Protein AF-0000000082980440 (afdb_homodimer)

Foldseek 3Di:
DDDDDPDFQKKKWKKKKKKAQFFAADDPPDPDDGQHKWWAFQVGDIATPPDPRDWDWPDGDNPDHPLDMDMIMTMGMDSPLSRDDTDDMDRGDDDDVRIDMDMDIDDMDTD/DDDDDPDFQKKKWKKKKKKAQFFAADDDPDDDDGQHKWWAFQVGDIATPPDPRDWDWPDGDNPDHPLDMDMIMTMGMDSPLSRDDTDDMDRGDDDDVRIDMDMDIDDMDTD

Secondary structure (DSSP, 8-state):
-EE-----S-EEEEEEEEEES---SS--SSS------EEEETTS-EE-TTSTTPPEEEEE-TT--SSSEEEEEEEEEES-GGG-SEEEEE-PPPPPTT-EEEEEEEEEEE-/-EE-----S-EEEEEEEEEES---SS--SSSS-----EEEETTS-EE-TTSTTPPEEEEE-TT--SSSEEEEEEEEEES-GGG-SEEEEE-PPPPPTT-EEEEEEEEEEE-

InterPro domains:
  IPR000885 Fibrillar collagen, C-terminal [PF01410] (1-110)
  IPR000885 Fibrillar collagen, C-terminal [PS51461] (1-111)

Organism: NCBI:txid223781

pLDDT: mean 90.83, std 12.63, range [43.78, 98.69]

Structure (mmCIF, N/CA/C/O backbone):
data_AF-0000000082980440-model_v1
#
loop_
_entity.id
_entity.type
_entity.pdbx_description
1 polymer 'Fibrillar collagen NC1 domain-containing protein'
#
loop_
_atom_site.group_PDB
_atom_site.id
_atom_site.type_symbol
_atom_site.label_atom_id
_atom_site.label_alt_id
_atom_site.label_comp_id
_atom_site.label_asym_id
_atom_site.label_entity_id
_atom_site.label_seq_id
_atom_site.pdbx_PDB_ins_code
_atom_site.Cartn_x
_atom_site.Cartn_y
_atom_site.Cartn_z
_atom_site.occupancy
_atom_site.B_iso_or_equiv
_atom_site.auth_seq_id
_atom_site.auth_comp_id
_atom_site.auth_asym_id
_atom_site.auth_atom_id
_atom_site.pdbx_PDB_model_num
ATOM 1 N N . MET A 1 1 ? 1.021 15.633 21.062 1 61.47 1 MET A N 1
ATOM 2 C CA . MET A 1 1 ? 1.429 14.625 20.078 1 61.47 1 MET A CA 1
ATOM 3 C C . MET A 1 1 ? 0.223 14.094 19.312 1 61.47 1 MET A C 1
ATOM 5 O O . MET A 1 1 ? -0.867 13.961 19.875 1 61.47 1 MET A O 1
ATOM 9 N N . ASN A 1 2 ? 0.234 14.398 17.969 1 77.44 2 ASN A N 1
ATOM 10 C CA . ASN A 1 2 ? -0.895 14.008 17.125 1 77.44 2 ASN A CA 1
ATOM 11 C C . ASN A 1 2 ? -0.612 12.703 16.391 1 77.44 2 ASN A C 1
ATOM 13 O O . ASN A 1 2 ? 0.039 12.703 15.344 1 77.44 2 ASN A O 1
ATOM 17 N N . PHE A 1 3 ? -1.018 11.57 17.094 1 81.44 3 PHE A N 1
ATOM 18 C CA . PHE A 1 3 ? -0.872 10.234 16.516 1 81.44 3 PHE A CA 1
ATOM 19 C C . PHE A 1 3 ? -1.855 10.039 15.375 1 81.44 3 PHE A C 1
ATOM 21 O O . PHE A 1 3 ? -2.988 10.516 15.43 1 81.44 3 PHE A O 1
ATOM 28 N N . LEU A 1 4 ? -1.279 9.383 14.328 1 86.12 4 LEU A N 1
ATOM 29 C CA . LEU A 1 4 ? -2.156 9.023 13.219 1 86.12 4 LEU A CA 1
ATOM 30 C C . LEU A 1 4 ? -2.764 7.645 13.422 1 86.12 4 LEU A C 1
ATOM 32 O O . LEU A 1 4 ? -2.059 6.699 13.789 1 86.12 4 LEU A O 1
ATOM 36 N N . HIS A 1 5 ? -4.039 7.621 13.594 1 77.88 5 HIS A N 1
ATOM 37 C CA . HIS A 1 5 ? -4.68 6.309 13.609 1 77.88 5 HIS A CA 1
ATOM 38 C C . HIS A 1 5 ? -4.676 5.676 12.219 1 77.88 5 HIS A C 1
ATOM 40 O O . HIS A 1 5 ? -5.227 6.242 11.273 1 77.88 5 HIS A O 1
ATOM 46 N N . LEU A 1 6 ? -3.826 4.645 12.031 1 77.31 6 LEU A N 1
ATOM 47 C CA . LEU A 1 6 ? -3.719 3.996 10.727 1 77.31 6 LEU A CA 1
ATOM 48 C C . LEU A 1 6 ? -4.746 2.877 10.594 1 77.31 6 LEU A C 1
ATOM 50 O O . LEU A 1 6 ? -4.5 1.747 11.016 1 77.31 6 LEU A O 1
ATOM 54 N N . LEU A 1 7 ? -6.059 3.287 10.5 1 84.69 7 LEU A N 1
ATOM 55 C CA . LEU A 1 7 ? -7.094 2.309 10.195 1 84.69 7 LEU A CA 1
ATOM 56 C C . LEU A 1 7 ? -7.379 2.266 8.695 1 84.69 7 LEU A C 1
ATOM 58 O O . LEU A 1 7 ? -7.598 3.307 8.078 1 84.69 7 LEU A O 1
ATOM 62 N N . SER A 1 8 ? -7.086 1.114 8.133 1 91.12 8 SER A N 1
ATOM 63 C CA . SER A 1 8 ? -7.367 0.959 6.707 1 91.12 8 SER A CA 1
ATOM 64 C C . SER A 1 8 ? -8.734 0.322 6.48 1 91.12 8 SER A C 1
ATOM 66 O O . SER A 1 8 ? -9.141 -0.567 7.23 1 91.12 8 SER A O 1
ATOM 68 N N . SER A 1 9 ? -9.43 0.819 5.516 1 94.62 9 SER A N 1
ATOM 69 C CA . SER A 1 9 ? -10.75 0.301 5.176 1 94.62 9 SER A CA 1
ATOM 70 C C . SER A 1 9 ? -10.664 -0.795 4.117 1 94.62 9 SER A C 1
ATOM 72 O O . SER A 1 9 ? -11.57 -1.62 3.992 1 94.62 9 SER A O 1
ATOM 74 N N . GLU A 1 10 ? -9.586 -0.723 3.391 1 97.38 10 GLU A N 1
ATOM 75 C CA . GLU A 1 10 ? -9.383 -1.735 2.359 1 97.38 10 GLU A CA 1
ATOM 76 C C . GLU A 1 10 ? -7.898 -2.035 2.164 1 97.38 10 GLU A C 1
ATOM 78 O O . GLU A 1 10 ? -7.039 -1.267 2.604 1 97.38 10 GLU A O 1
ATOM 83 N N . ALA A 1 11 ? -7.641 -3.156 1.511 1 97.81 11 ALA A N 1
ATOM 84 C CA . ALA A 1 11 ? -6.281 -3.545 1.146 1 97.81 11 ALA A CA 1
ATOM 85 C C . ALA A 1 11 ? -6.25 -4.207 -0.228 1 97.81 11 ALA A C 1
ATOM 87 O O . ALA A 1 11 ? -7.23 -4.82 -0.652 1 97.81 11 ALA A O 1
ATOM 88 N N . THR A 1 12 ? -5.109 -4.02 -0.912 1 98.25 12 THR A N 1
ATOM 89 C CA . THR A 1 12 ? -4.926 -4.66 -2.209 1 98.25 12 THR A CA 1
ATOM 90 C C . THR A 1 12 ? -3.564 -5.348 -2.283 1 98.25 12 THR A C 1
ATOM 92 O O . THR A 1 12 ? -2.631 -4.969 -1.574 1 98.25 12 THR A O 1
ATOM 95 N N . HIS A 1 13 ? -3.49 -6.344 -3.053 1 98.06 13 HIS A N 1
ATOM 96 C CA . HIS A 1 13 ? -2.26 -7.082 -3.311 1 98.06 13 HIS A CA 1
ATOM 97 C C . HIS A 1 13 ? -2.283 -7.727 -4.695 1 98.06 13 HIS A C 1
ATOM 99 O O . HIS A 1 13 ? -3.326 -8.203 -5.145 1 98.06 13 HIS A O 1
ATOM 105 N N . SER A 1 14 ? -1.163 -7.691 -5.316 1 97.5 14 SER A N 1
ATOM 106 C CA . SER A 1 14 ? -1.082 -8.336 -6.621 1 97.5 14 SER A CA 1
ATOM 107 C C . SER A 1 14 ? 0.005 -9.406 -6.641 1 97.5 14 SER A C 1
ATOM 109 O O . SER A 1 14 ? 1.074 -9.227 -6.055 1 97.5 14 SER A O 1
ATOM 111 N N . ILE A 1 15 ? -0.328 -10.5 -7.316 1 97.06 15 ILE A N 1
ATOM 112 C CA . ILE A 1 15 ? 0.624 -11.594 -7.496 1 97.06 15 ILE A CA 1
ATOM 113 C C . ILE A 1 15 ? 0.689 -11.984 -8.969 1 97.06 15 ILE A C 1
ATOM 115 O O . ILE A 1 15 ? -0.345 -12.133 -9.625 1 97.06 15 ILE A O 1
ATOM 119 N N . THR A 1 16 ? 1.875 -12.055 -9.492 1 97.12 16 THR A N 1
ATOM 120 C CA . THR A 1 16 ? 2.084 -12.531 -10.859 1 97.12 16 THR A CA 1
ATOM 121 C C . THR A 1 16 ? 2.762 -13.898 -10.852 1 97.12 16 THR A C 1
ATOM 123 O O . THR A 1 16 ? 3.805 -14.078 -10.227 1 97.12 16 THR A O 1
ATOM 126 N N . VAL A 1 17 ? 2.188 -14.82 -11.539 1 96.56 17 VAL A N 1
ATOM 127 C CA . VAL A 1 17 ? 2.807 -16.125 -11.758 1 96.56 17 VAL A CA 1
ATOM 128 C C . VAL A 1 17 ? 3.35 -16.219 -13.18 1 96.56 17 VAL A C 1
ATOM 130 O O . VAL A 1 17 ? 2.592 -16.109 -14.148 1 96.56 17 VAL A O 1
ATOM 133 N N . HIS A 1 18 ? 4.637 -16.375 -13.227 1 97.25 18 HIS A N 1
ATOM 134 C CA . HIS A 1 18 ? 5.273 -16.625 -14.516 1 97.25 18 HIS A CA 1
ATOM 135 C C . HIS A 1 18 ? 5.355 -18.125 -14.805 1 97.25 18 HIS A C 1
ATOM 137 O O . HIS A 1 18 ? 5.754 -18.906 -13.938 1 97.25 18 HIS A O 1
ATOM 143 N N . CYS A 1 19 ? 4.988 -18.484 -16.094 1 96.88 19 CYS A N 1
ATOM 144 C CA . CYS A 1 19 ? 4.875 -19.922 -16.391 1 96.88 19 CYS A CA 1
ATOM 145 C C . CYS A 1 19 ? 5.457 -20.25 -17.766 1 96.88 19 CYS A C 1
ATOM 147 O O . CYS A 1 19 ? 5.355 -19.438 -18.688 1 96.88 19 CYS A O 1
ATOM 149 N N . LEU A 1 20 ? 6.16 -21.312 -17.766 1 97.5 20 LEU A N 1
ATOM 150 C CA . LEU A 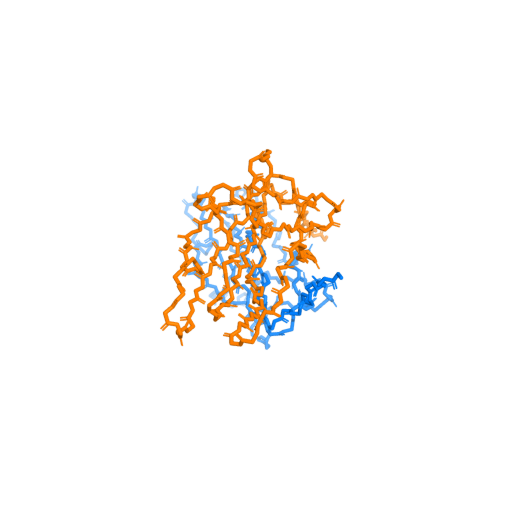1 20 ? 6.586 -21.969 -19 1 97.5 20 LEU A CA 1
ATOM 151 C C . LEU A 1 20 ? 5.852 -23.281 -19.203 1 97.5 20 LEU A C 1
ATOM 153 O O . LEU A 1 20 ? 6.113 -24.266 -18.5 1 97.5 20 LEU A O 1
ATOM 157 N N . ASN A 1 21 ? 4.871 -23.266 -20.156 1 94.75 21 ASN A N 1
ATOM 158 C CA . ASN A 1 21 ? 4.098 -24.469 -20.5 1 94.75 21 ASN A CA 1
ATOM 159 C C . ASN A 1 21 ? 3.426 -25.062 -19.266 1 94.75 21 ASN A C 1
ATOM 161 O O . ASN A 1 21 ? 3.412 -26.281 -19.078 1 94.75 21 ASN A O 1
ATOM 165 N N . THR A 1 22 ? 2.994 -24.25 -18.344 1 93.38 22 THR A N 1
ATOM 166 C CA . THR A 1 22 ? 2.412 -24.719 -17.094 1 93.38 22 THR A CA 1
ATOM 167 C C . THR A 1 22 ? 1.079 -24.031 -16.828 1 93.38 22 THR A C 1
ATOM 169 O O . THR A 1 22 ? 1.046 -22.844 -16.484 1 93.38 22 THR A O 1
ATOM 172 N N . PRO A 1 23 ? -0.002 -24.688 -16.984 1 90.56 23 PRO A N 1
ATOM 173 C CA . PRO A 1 23 ? -1.285 -24.078 -16.641 1 90.56 23 PRO A CA 1
ATOM 174 C C . PRO A 1 23 ? -1.424 -23.797 -15.141 1 90.56 23 PRO A C 1
ATOM 176 O O . PRO A 1 23 ? -1.064 -24.641 -14.32 1 90.56 23 PRO A O 1
ATOM 179 N N . MET A 1 24 ? -1.86 -22.547 -14.797 1 91.94 24 MET A N 1
ATOM 180 C CA . MET A 1 24 ? -1.895 -22.141 -13.391 1 91.94 24 MET A CA 1
ATOM 181 C C . MET A 1 24 ? -3.324 -21.859 -12.938 1 91.94 24 MET A C 1
ATOM 183 O O . MET A 1 24 ? -3.627 -21.922 -11.75 1 91.94 24 MET A O 1
ATOM 187 N N . TRP A 1 25 ? -4.031 -21.25 -13.898 1 89.12 25 TRP A N 1
ATOM 188 C CA . TRP A 1 25 ? -5.383 -20.797 -13.586 1 89.12 25 TRP A CA 1
ATOM 189 C C . TRP A 1 25 ? -6.375 -21.266 -14.648 1 89.12 25 TRP A C 1
ATOM 191 O O . TRP A 1 25 ? -6.062 -21.25 -15.844 1 89.12 25 TRP A O 1
ATOM 201 N N . GLY A 1 26 ? -7.652 -21.609 -14.469 1 74.19 26 GLY A N 1
ATOM 202 C CA . GLY A 1 26 ? -8.672 -21.922 -15.461 1 74.19 26 GLY A CA 1
ATOM 203 C C . GLY A 1 26 ? -9.016 -23.391 -15.523 1 74.19 26 GLY A C 1
ATOM 204 O O . GLY A 1 26 ? -8.43 -24.203 -14.812 1 74.19 26 GLY A O 1
ATOM 205 N N . LEU A 1 27 ? -10.141 -23.578 -16.359 1 59.16 27 LEU A N 1
ATOM 206 C CA . LEU A 1 27 ? -10.867 -24.828 -16.547 1 59.16 27 LEU A CA 1
ATOM 207 C C . LEU A 1 27 ? -10.055 -25.812 -17.375 1 59.16 27 LEU A C 1
ATOM 209 O O . LEU A 1 27 ? -9.398 -25.422 -18.344 1 59.16 27 LEU A O 1
ATOM 213 N N . ASN A 1 28 ? -9.227 -26.578 -16.844 1 51.94 28 ASN A N 1
ATOM 214 C CA . ASN A 1 28 ? -8.781 -27.594 -17.797 1 51.94 28 ASN A CA 1
ATOM 215 C C . ASN A 1 28 ? -9.93 -28.047 -18.703 1 51.94 28 ASN A C 1
ATOM 217 O O . ASN A 1 28 ? -11.055 -28.234 -18.25 1 51.94 28 ASN A O 1
ATOM 221 N N . LYS A 1 29 ? -9.969 -27.672 -19.969 1 47.62 29 LYS A N 1
ATOM 222 C CA . LYS A 1 29 ? -10.906 -28.219 -20.953 1 47.62 29 LYS A CA 1
ATOM 223 C C . LYS A 1 29 ? -11.383 -29.594 -20.531 1 47.62 29 LYS A C 1
ATOM 225 O O . LYS A 1 29 ? -12.57 -29.797 -20.25 1 47.62 29 LYS A O 1
ATOM 230 N N . ALA A 1 30 ? -10.828 -30.609 -21.25 1 43.78 30 ALA A N 1
ATOM 231 C CA . ALA A 1 30 ? -11.297 -31.938 -21.625 1 43.78 30 ALA A CA 1
ATOM 232 C C . ALA A 1 30 ? -11.352 -32.875 -20.406 1 43.78 30 ALA A C 1
ATOM 234 O O . ALA A 1 30 ? -10.445 -33.688 -20.203 1 43.78 30 ALA A O 1
ATOM 235 N N . GLY A 1 31 ? -12.258 -32.688 -19.469 1 48.78 31 GLY A N 1
ATOM 236 C CA . GLY A 1 31 ? -12.547 -33.75 -18.531 1 48.78 31 GLY A CA 1
ATOM 237 C C . GLY A 1 31 ? -11.633 -33.75 -17.312 1 48.78 31 GLY A C 1
ATOM 238 O O . GLY A 1 31 ? -11.75 -34.594 -16.438 1 48.78 31 GLY A O 1
ATOM 239 N N . GLY A 1 32 ? -10.422 -33.031 -17.344 1 50.03 32 GLY A N 1
ATOM 240 C CA . GLY A 1 32 ? -9.453 -33.281 -16.281 1 50.03 32 GLY A CA 1
ATOM 241 C C . GLY A 1 32 ? -9.562 -32.312 -15.117 1 50.03 32 GLY A C 1
ATOM 242 O O . GLY A 1 32 ? -10.422 -31.438 -15.117 1 50.03 32 GLY A O 1
ATOM 243 N N . GLN A 1 33 ? -8.812 -32.625 -13.883 1 52.44 33 GLN A N 1
ATOM 244 C CA . GLN A 1 33 ? -8.742 -31.984 -12.578 1 52.44 33 GLN A CA 1
ATOM 245 C C . GLN A 1 33 ? -8.398 -30.5 -12.727 1 52.44 33 GLN A C 1
ATOM 247 O O . GLN A 1 33 ? -7.422 -30.141 -13.391 1 52.44 33 GLN A O 1
ATOM 252 N N . LYS A 1 34 ? -9.367 -29.516 -12.57 1 57.94 34 LYS A N 1
ATOM 253 C CA . LYS A 1 34 ? -9.211 -28.062 -12.531 1 57.94 34 LYS A CA 1
ATOM 254 C C . LYS A 1 34 ? -7.992 -27.656 -11.703 1 57.94 34 LYS A C 1
ATOM 256 O O . LYS A 1 34 ? -7.859 -28.062 -10.547 1 57.94 34 LYS A O 1
ATOM 261 N N . THR A 1 35 ? -6.816 -27.375 -12.328 1 68 35 THR A N 1
ATOM 262 C CA . THR A 1 35 ? -5.629 -27 -11.562 1 68 35 THR A CA 1
ATOM 263 C C . THR A 1 35 ? -5.594 -25.484 -11.328 1 68 35 THR A C 1
ATOM 265 O O . THR A 1 35 ? -5.555 -24.703 -12.281 1 68 35 THR A O 1
ATOM 268 N N . SER A 1 36 ? -6.25 -25 -10.219 1 88.44 36 SER A N 1
ATOM 269 C CA . SER A 1 36 ? -6.125 -23.594 -9.891 1 88.44 36 SER A CA 1
ATOM 270 C C . SER A 1 36 ? -5.301 -23.391 -8.617 1 88.44 36 SER A C 1
ATOM 272 O O . SER A 1 36 ? -5.535 -24.062 -7.609 1 88.44 36 SER A O 1
ATOM 274 N N . VAL A 1 37 ? -4.336 -22.625 -8.828 1 93.94 37 VAL A N 1
ATOM 275 C CA . VAL A 1 37 ? -3.57 -22.266 -7.641 1 93.94 37 VAL A CA 1
ATOM 276 C C . VAL A 1 37 ? -4.473 -21.562 -6.637 1 93.94 37 VAL A C 1
ATOM 278 O O . VAL A 1 37 ? -5.5 -20.984 -7.016 1 93.94 37 VAL A O 1
ATOM 281 N N . SER A 1 38 ? -4.152 -21.703 -5.418 1 95.81 38 SER A N 1
ATOM 282 C CA . SER A 1 38 ? -4.801 -20.953 -4.348 1 95.81 38 SER A CA 1
ATOM 283 C C . SER A 1 38 ? -3.771 -20.219 -3.488 1 95.81 38 SER A C 1
ATOM 285 O O . SER A 1 38 ? -2.574 -20.5 -3.576 1 95.81 38 SER A O 1
ATOM 287 N N . PHE A 1 39 ? -4.258 -19.266 -2.777 1 97.44 39 PHE A N 1
ATOM 288 C CA . PHE A 1 39 ? -3.359 -18.391 -2.027 1 97.44 39 PHE A CA 1
ATOM 289 C C . PHE A 1 39 ? -3.809 -18.281 -0.576 1 97.44 39 PHE A C 1
ATOM 291 O O . PHE A 1 39 ? -5.004 -18.156 -0.299 1 97.44 39 PHE A O 1
ATOM 298 N N . LYS A 1 40 ? -2.859 -18.266 0.313 1 97.75 40 LYS A N 1
ATOM 299 C CA . LYS A 1 40 ? -3.156 -18.062 1.728 1 97.75 40 LYS A CA 1
ATOM 300 C C . LYS A 1 40 ? -2.85 -16.625 2.146 1 97.75 40 LYS A C 1
ATOM 302 O O . LYS A 1 40 ? -1.759 -16.109 1.882 1 97.75 40 LYS A O 1
ATOM 307 N N . GLY A 1 41 ? -3.801 -16.062 2.754 1 97.38 41 GLY A N 1
ATOM 308 C CA . GLY A 1 41 ? -3.627 -14.711 3.266 1 97.38 41 GLY A CA 1
ATOM 309 C C . GLY A 1 41 ? -2.961 -14.672 4.629 1 97.38 41 GLY A C 1
ATOM 310 O O . GLY A 1 41 ? -2.701 -15.719 5.23 1 97.38 41 GLY A O 1
ATOM 311 N N . TRP A 1 42 ? -2.783 -13.453 5.051 1 96.25 42 TRP A N 1
ATOM 312 C CA . TRP A 1 42 ? -2.096 -13.195 6.312 1 96.25 42 TRP A CA 1
ATOM 313 C C . TRP A 1 42 ? -2.869 -13.781 7.484 1 96.25 42 TRP A C 1
ATOM 315 O O . TRP A 1 42 ? -2.275 -14.32 8.422 1 96.25 42 TRP A O 1
ATOM 325 N N . ASN A 1 43 ? -4.152 -13.766 7.379 1 96.94 43 ASN A N 1
ATOM 326 C CA . ASN A 1 43 ? -4.965 -14.258 8.484 1 96.94 43 ASN A CA 1
ATOM 327 C C . ASN A 1 43 ? -5.27 -15.75 8.328 1 96.94 43 ASN A C 1
ATOM 329 O O . ASN A 1 43 ? -6.113 -16.297 9.047 1 96.94 43 ASN A O 1
ATOM 333 N N . GLY A 1 44 ? -4.723 -16.328 7.332 1 97.31 44 GLY A N 1
ATOM 334 C CA . GLY A 1 44 ? -4.863 -17.766 7.16 1 97.31 44 GLY A CA 1
ATOM 335 C C . GLY A 1 44 ? -5.949 -18.141 6.168 1 97.31 44 GLY A C 1
ATOM 336 O O . GLY A 1 44 ? -6.023 -19.297 5.727 1 97.31 44 GLY A O 1
ATOM 337 N N . GLN A 1 45 ? -6.781 -17.203 5.797 1 98 45 GLN A N 1
ATOM 338 C CA . GLN A 1 45 ? -7.848 -17.5 4.848 1 98 45 GLN A CA 1
ATOM 339 C C . GLN A 1 45 ? -7.285 -17.812 3.463 1 98 45 GLN A C 1
ATOM 341 O O . GLN A 1 45 ? -6.191 -17.359 3.117 1 98 45 GLN A O 1
ATOM 346 N N . ILE A 1 46 ? -8.109 -18.594 2.691 1 97.38 46 ILE A N 1
ATOM 347 C CA . ILE A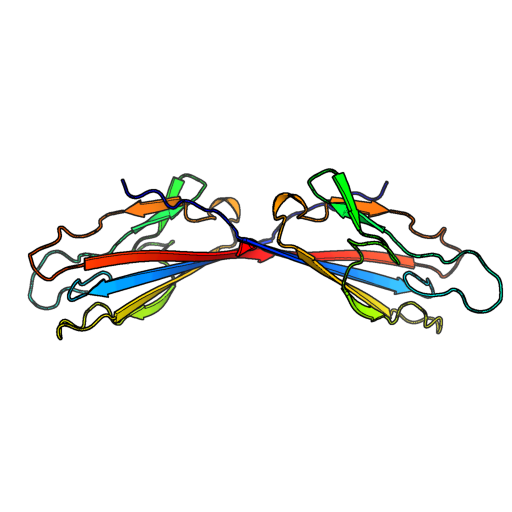 1 46 ? -7.637 -19.078 1.402 1 97.38 46 ILE A CA 1
ATOM 348 C C . ILE A 1 46 ? -8.391 -18.391 0.273 1 97.38 46 ILE A C 1
ATOM 350 O O . ILE A 1 46 ? -9.625 -18.391 0.247 1 97.38 46 ILE A O 1
ATOM 354 N N . PHE A 1 47 ? -7.641 -17.75 -0.598 1 97.69 47 PHE A N 1
ATOM 355 C CA . PHE A 1 47 ? -8.172 -17.219 -1.85 1 97.69 47 PHE A CA 1
ATOM 356 C C . PHE A 1 47 ? -8.148 -18.281 -2.939 1 97.69 47 PHE A C 1
ATOM 358 O O . PHE A 1 47 ? -7.086 -18.797 -3.281 1 97.69 47 PHE A O 1
ATOM 365 N N . LYS A 1 48 ? -9.312 -18.578 -3.516 1 95.19 48 LYS A N 1
ATOM 366 C CA . LYS A 1 48 ? -9.406 -19.719 -4.438 1 95.19 48 LYS A CA 1
ATOM 367 C C . LYS A 1 48 ? -10.547 -19.516 -5.434 1 95.19 48 LYS A C 1
ATOM 369 O O . LYS A 1 48 ? -11.539 -18.844 -5.133 1 95.19 48 LYS A O 1
ATOM 374 N N . ALA A 1 49 ? -10.383 -20.125 -6.629 1 92.81 49 ALA A N 1
ATOM 375 C CA . ALA A 1 49 ? -11.414 -20.078 -7.664 1 92.81 49 ALA A CA 1
ATOM 376 C C . ALA A 1 49 ? -12.742 -20.641 -7.156 1 92.81 49 ALA A C 1
ATOM 378 O O . ALA A 1 49 ? -12.758 -21.594 -6.391 1 92.81 49 ALA A O 1
ATOM 379 N N . ASN A 1 50 ? -13.82 -19.969 -7.539 1 91.88 50 ASN A N 1
ATOM 380 C CA . ASN A 1 50 ? -15.18 -20.422 -7.281 1 91.88 50 ASN A CA 1
ATOM 381 C C . ASN A 1 50 ? -15.531 -20.344 -5.797 1 91.88 50 ASN A C 1
ATOM 383 O O . ASN A 1 50 ? -16.172 -21.25 -5.258 1 91.88 50 ASN A O 1
ATOM 387 N N . THR A 1 51 ? -14.977 -19.453 -5.043 1 95.06 51 THR A N 1
ATOM 388 C CA . THR A 1 51 ? -15.328 -19.125 -3.66 1 95.06 51 THR A CA 1
ATOM 389 C C . THR A 1 51 ? -15.586 -17.641 -3.502 1 95.06 51 T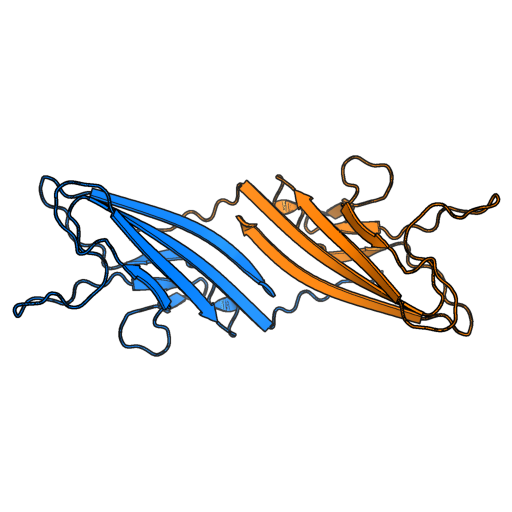HR A C 1
ATOM 391 O O . THR A 1 51 ? -15.43 -16.875 -4.453 1 95.06 51 THR A O 1
ATOM 394 N N . LEU A 1 52 ? -15.953 -17.203 -2.301 1 95.56 52 LEU A N 1
ATOM 395 C CA . LEU A 1 52 ? -16.203 -15.789 -1.999 1 95.56 52 LEU A CA 1
ATOM 396 C C . LEU A 1 52 ? -14.898 -14.992 -2.033 1 95.56 52 LEU A C 1
ATOM 398 O O . LEU A 1 52 ? -14.914 -13.781 -2.244 1 95.56 52 LEU A O 1
ATOM 402 N N . LEU A 1 53 ? -13.766 -15.648 -1.885 1 97.62 53 LEU A N 1
ATOM 403 C CA . LEU A 1 53 ? -12.477 -14.961 -1.82 1 97.62 53 LEU A CA 1
ATOM 404 C C . LEU A 1 53 ? -11.688 -15.172 -3.105 1 97.62 53 LEU A C 1
ATOM 406 O O . LEU A 1 53 ? -10.453 -15.133 -3.096 1 97.62 53 LEU A O 1
ATOM 410 N N . GLU A 1 54 ? -12.367 -15.477 -4.195 1 96.69 54 GLU A N 1
ATOM 411 C CA . GLU A 1 54 ? -11.695 -15.625 -5.48 1 96.69 54 GLU A CA 1
ATOM 412 C C . GLU A 1 54 ? -11.008 -14.328 -5.898 1 96.69 54 GLU A C 1
ATOM 414 O O . GLU A 1 54 ? -11.633 -13.273 -5.953 1 96.69 54 GLU A O 1
ATOM 419 N N . PRO A 1 55 ? -9.68 -14.422 -6.168 1 97.62 55 PRO A N 1
ATOM 420 C CA . PRO A 1 55 ? -9.023 -13.211 -6.668 1 97.62 55 PRO A CA 1
ATOM 421 C C . PRO A 1 55 ? -9.453 -12.844 -8.086 1 97.62 55 PRO A C 1
ATOM 423 O O . PRO A 1 55 ? -9.914 -13.703 -8.836 1 97.62 55 PRO A O 1
ATOM 426 N N . LYS A 1 56 ? -9.414 -11.57 -8.383 1 97.75 56 LYS A N 1
ATOM 427 C CA . LYS A 1 56 ? -9.586 -11.141 -9.766 1 97.75 56 LYS A CA 1
ATOM 428 C C . LYS A 1 56 ? -8.383 -11.539 -10.625 1 97.75 56 LYS A C 1
ATOM 430 O O . LYS A 1 56 ? -7.238 -11.32 -10.234 1 97.75 56 LYS A O 1
ATOM 435 N N . VAL A 1 57 ? -8.617 -12.141 -11.75 1 96.44 57 VAL A N 1
ATOM 436 C CA . VAL A 1 57 ? -7.562 -12.508 -12.688 1 96.44 57 VAL A CA 1
ATOM 437 C C . VAL A 1 57 ? -7.469 -11.453 -13.797 1 96.44 57 VAL A C 1
ATOM 439 O O . VAL A 1 57 ? -8.32 -11.406 -14.688 1 96.44 57 VAL A O 1
ATOM 442 N N . LEU A 1 58 ? -6.414 -10.688 -13.727 1 97.44 58 LEU A N 1
ATOM 443 C CA . LEU A 1 58 ? -6.27 -9.578 -14.656 1 97.44 58 LEU A CA 1
ATOM 444 C C . LEU A 1 58 ? -5.801 -10.078 -16.031 1 97.44 58 LEU A C 1
ATOM 446 O O . LEU A 1 58 ? -6.188 -9.523 -17.062 1 97.44 58 LEU A O 1
ATOM 450 N N . THR A 1 59 ? -4.953 -10.992 -15.992 1 95.38 59 THR A N 1
ATOM 451 C CA . THR A 1 59 ? -4.43 -11.672 -17.172 1 95.38 59 THR A CA 1
ATOM 452 C C . THR A 1 59 ? -4.199 -13.148 -16.891 1 95.38 59 THR A C 1
ATOM 454 O O . THR A 1 59 ? -3.697 -13.516 -15.828 1 95.38 59 THR A O 1
ATOM 457 N N . ASP A 1 60 ? -4.645 -13.953 -17.859 1 93.19 60 ASP A N 1
ATOM 458 C CA . ASP A 1 60 ? -4.383 -15.383 -17.75 1 93.19 60 ASP A CA 1
ATOM 459 C C . ASP A 1 60 ? -3.781 -15.93 -19.047 1 93.19 60 ASP A C 1
ATOM 4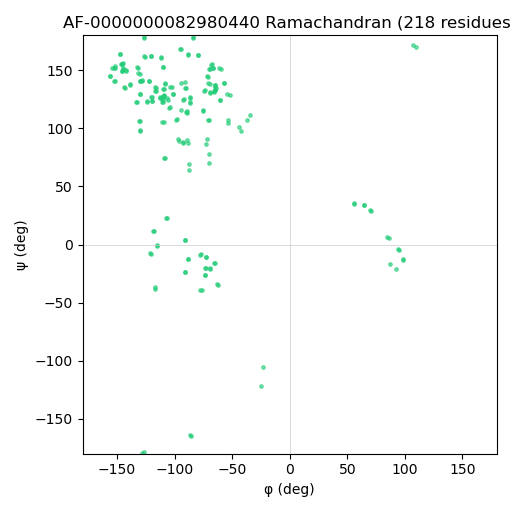61 O O . ASP A 1 60 ? -4.512 -16.328 -19.953 1 93.19 60 ASP A O 1
ATOM 465 N N . GLU A 1 61 ? -2.5 -16.031 -19.031 1 95.62 61 GLU A N 1
ATOM 466 C CA . GLU A 1 61 ? -1.827 -16.484 -20.25 1 95.62 61 GLU A CA 1
ATOM 467 C C . GLU A 1 61 ? -1.136 -17.828 -20.031 1 95.62 61 GLU A C 1
ATOM 469 O O . GLU A 1 61 ? -0.612 -18.406 -20.984 1 95.62 61 GLU A O 1
ATOM 474 N N . CYS A 1 62 ? -1.23 -18.312 -18.875 1 94.25 62 CYS A N 1
ATOM 475 C CA . CYS A 1 62 ? -0.469 -19.516 -18.562 1 94.25 62 CYS A CA 1
ATOM 476 C C . CYS A 1 62 ? -1.136 -20.75 -19.156 1 94.25 62 CYS A C 1
ATOM 478 O O . CYS A 1 62 ? -0.548 -21.828 -19.172 1 94.25 62 CYS A O 1
ATOM 480 N N . MET A 1 63 ? -2.291 -20.672 -19.688 1 88.25 63 MET A N 1
ATOM 481 C CA . MET A 1 63 ? -2.922 -21.797 -20.375 1 88.25 63 MET A CA 1
ATOM 482 C C . MET A 1 63 ? -2.262 -22.047 -21.734 1 88.25 63 MET A C 1
ATOM 484 O O . MET A 1 63 ? -2.469 -23.094 -22.344 1 88.25 63 MET A O 1
ATOM 488 N N . ILE A 1 64 ? -1.612 -21.062 -22.219 1 92.12 64 ILE A N 1
ATOM 489 C CA . ILE A 1 64 ? -0.925 -21.188 -23.5 1 92.12 64 ILE A CA 1
ATOM 490 C C . ILE A 1 64 ? 0.355 -22 -23.328 1 92.12 64 ILE A C 1
ATOM 492 O O . ILE A 1 64 ? 1.268 -21.578 -22.609 1 92.12 64 ILE A O 1
ATOM 496 N N . GLU A 1 65 ? 0.427 -23.141 -23.953 1 91.94 65 GLU A N 1
ATOM 497 C CA . GLU A 1 65 ? 1.587 -24.031 -23.875 1 91.94 65 GLU A CA 1
ATOM 498 C C . GLU A 1 65 ? 2.34 -24.047 -25.203 1 91.94 65 GLU A C 1
ATOM 500 O O . GLU A 1 65 ? 2.326 -25.062 -25.922 1 91.94 65 GLU A O 1
ATOM 505 N N . ASP A 1 66 ? 3.072 -23.047 -25.547 1 96.12 66 ASP A N 1
ATOM 506 C CA . ASP A 1 66 ? 3.707 -22.922 -26.859 1 96.12 66 ASP A CA 1
ATOM 507 C C . ASP A 1 66 ? 5.227 -22.875 -26.719 1 96.12 66 ASP A C 1
ATOM 509 O O . ASP A 1 66 ? 5.918 -22.453 -27.641 1 96.12 66 ASP A O 1
ATOM 513 N N . GLY A 1 67 ? 5.73 -23.203 -25.484 1 96.56 67 GLY A N 1
ATOM 514 C CA . GLY A 1 67 ? 7.168 -23.234 -25.281 1 96.56 67 GLY A CA 1
ATOM 515 C C . GLY A 1 67 ? 7.746 -21.875 -24.922 1 96.56 67 GLY A C 1
ATOM 516 O O . GLY A 1 67 ? 8.961 -21.719 -24.844 1 96.56 67 GLY A O 1
ATOM 517 N N . SER A 1 68 ? 6.926 -20.891 -24.719 1 97.88 68 SER A N 1
ATOM 518 C CA . SER A 1 68 ? 7.359 -19.562 -24.297 1 97.88 68 SER A CA 1
ATOM 519 C C . SER A 1 68 ? 6.883 -19.266 -22.875 1 97.88 68 SER A C 1
ATOM 521 O O . SER A 1 68 ? 5.98 -19.922 -22.359 1 97.88 68 SER A O 1
ATOM 523 N N . TRP A 1 69 ? 7.562 -18.297 -22.328 1 98 69 TRP A N 1
ATOM 524 C CA . TRP A 1 69 ? 7.113 -17.812 -21.016 1 98 69 TRP A CA 1
ATOM 525 C C . TRP A 1 69 ? 5.852 -16.969 -21.156 1 98 69 TRP A C 1
ATOM 527 O O . TRP A 1 69 ? 5.75 -16.141 -22.078 1 98 69 TRP A O 1
ATOM 537 N N . HIS A 1 70 ? 4.852 -17.25 -20.328 1 98 70 HIS A N 1
ATOM 538 C CA . HIS A 1 70 ? 3.629 -16.453 -20.172 1 98 70 HIS A CA 1
ATOM 539 C C . HIS A 1 70 ? 3.383 -16.078 -18.719 1 98 70 HIS A C 1
ATOM 541 O O . HIS A 1 70 ? 4.234 -16.328 -17.859 1 98 70 HIS A O 1
ATOM 547 N N . LYS A 1 71 ? 2.258 -15.359 -18.438 1 98 71 LYS A N 1
ATOM 548 C CA . LYS A 1 71 ? 2.025 -14.977 -17.062 1 98 71 LYS A CA 1
ATOM 549 C C . LYS A 1 71 ? 0.535 -14.992 -16.719 1 98 71 LYS A C 1
ATOM 551 O O . LYS A 1 71 ? -0.306 -14.82 -17.609 1 98 71 LYS A O 1
ATOM 556 N N . THR A 1 72 ? 0.256 -15.227 -15.555 1 96.81 72 THR A N 1
ATOM 557 C CA . THR A 1 72 ? -1.054 -15.016 -14.945 1 96.81 72 THR A CA 1
ATOM 558 C C . THR A 1 72 ? -0.959 -14.023 -13.781 1 96.81 72 THR A C 1
ATOM 560 O O . THR A 1 72 ? -0.137 -14.195 -12.883 1 96.81 72 THR A O 1
ATOM 563 N N . ARG A 1 73 ? -1.793 -12.992 -13.82 1 98 73 ARG A N 1
ATOM 564 C CA . ARG A 1 73 ? -1.757 -11.953 -12.797 1 98 73 ARG A CA 1
ATOM 565 C C . ARG A 1 73 ? -3.021 -11.977 -11.938 1 98 73 ARG A C 1
ATOM 567 O O . ARG A 1 73 ? -4.133 -11.914 -12.469 1 98 73 ARG A O 1
ATOM 574 N N . PHE A 1 74 ? -2.764 -12.047 -10.672 1 97.88 74 PHE A N 1
ATOM 575 C CA . PHE A 1 74 ? -3.852 -12.062 -9.703 1 97.88 74 PHE A CA 1
ATOM 576 C C . PHE A 1 74 ? -3.922 -10.742 -8.945 1 97.88 74 PHE A C 1
ATOM 578 O O . PHE A 1 74 ? -2.889 -10.172 -8.586 1 97.88 74 PHE A O 1
ATOM 585 N N . PHE A 1 75 ? -5.125 -10.305 -8.766 1 98.62 75 PHE A N 1
ATOM 586 C CA . PHE A 1 75 ? -5.363 -9.078 -8.016 1 98.62 75 PHE A CA 1
ATOM 587 C C . PHE A 1 75 ? -6.309 -9.336 -6.844 1 98.62 75 PHE A C 1
ATOM 589 O O . PHE A 1 75 ? -7.41 -9.852 -7.031 1 98.62 75 PHE A O 1
ATOM 596 N N . PHE A 1 76 ? -5.844 -9.008 -5.684 1 98.62 76 PHE A N 1
ATOM 597 C CA . PHE A 1 76 ? -6.605 -9.148 -4.449 1 98.62 76 PHE A CA 1
ATOM 598 C C . PHE A 1 76 ? -7.074 -7.797 -3.938 1 98.62 76 PHE A C 1
ATOM 600 O O . PHE A 1 76 ? -6.273 -6.871 -3.791 1 98.62 76 PHE A O 1
ATOM 607 N N . HIS A 1 77 ? -8.312 -7.707 -3.727 1 98.31 77 HIS A N 1
ATOM 608 C CA . HIS A 1 77 ? -8.945 -6.531 -3.139 1 98.31 77 HIS A CA 1
ATOM 609 C C . HIS A 1 77 ? -9.93 -6.922 -2.041 1 98.31 77 HIS A C 1
ATOM 611 O O . HIS A 1 77 ? -10.852 -7.699 -2.279 1 98.31 77 HIS A O 1
ATOM 617 N N . THR A 1 78 ? -9.789 -6.449 -0.846 1 98.12 78 THR A N 1
ATOM 618 C CA . THR A 1 78 ? -10.641 -6.887 0.256 1 98.12 78 THR A CA 1
ATOM 619 C C . THR A 1 78 ? -10.898 -5.734 1.225 1 98.12 78 THR A C 1
ATOM 621 O O . THR A 1 78 ? -10.047 -4.863 1.405 1 98.12 78 THR A O 1
ATOM 624 N N . GLN A 1 79 ? -12.031 -5.73 1.849 1 97.12 79 GLN A N 1
ATOM 625 C CA . GLN A 1 79 ? -12.352 -4.801 2.926 1 97.12 79 GLN A CA 1
ATOM 626 C C . GLN A 1 79 ? -11.922 -5.359 4.281 1 97.12 79 GLN A C 1
ATOM 628 O O . GLN A 1 79 ? -11.883 -4.629 5.273 1 97.12 79 GLN A O 1
ATOM 633 N N . ASP A 1 80 ? -11.578 -6.66 4.32 1 97.44 80 ASP A N 1
ATOM 634 C CA . ASP A 1 80 ? -10.945 -7.246 5.496 1 97.44 80 ASP A CA 1
ATOM 635 C C . ASP A 1 80 ? -9.422 -7.207 5.379 1 97.44 80 ASP A C 1
ATOM 637 O O . ASP A 1 80 ? -8.805 -8.188 4.973 1 97.44 80 ASP A O 1
ATOM 641 N N . THR A 1 81 ? -8.852 -6.117 5.812 1 96.38 81 THR A N 1
ATOM 642 C CA . THR A 1 81 ? -7.449 -5.816 5.543 1 96.38 81 THR A CA 1
ATOM 643 C C . THR A 1 81 ? -6.539 -6.836 6.223 1 96.38 81 THR A C 1
ATOM 645 O O . THR A 1 81 ? -5.359 -6.949 5.879 1 96.38 81 THR A O 1
ATOM 648 N N . ASN A 1 82 ? -7.055 -7.582 7.164 1 96.38 82 ASN A N 1
ATOM 649 C CA . ASN A 1 82 ? -6.262 -8.609 7.828 1 96.38 82 ASN A CA 1
ATOM 650 C C . ASN A 1 82 ? -6.008 -9.805 6.91 1 96.38 82 ASN A C 1
ATOM 652 O O . ASN A 1 82 ? -5.168 -10.656 7.211 1 96.38 82 ASN A O 1
ATOM 656 N N . GLN A 1 83 ? -6.703 -9.812 5.824 1 97.44 83 GLN A N 1
ATOM 657 C CA . GLN A 1 83 ? -6.516 -10.906 4.871 1 97.44 83 GLN A CA 1
ATOM 658 C C . GLN A 1 83 ? -5.188 -10.766 4.129 1 97.44 83 GLN A C 1
ATOM 660 O O . GLN A 1 83 ? -4.629 -11.758 3.654 1 97.44 83 GLN A O 1
ATOM 665 N N . LEU A 1 84 ? -4.707 -9.609 4.012 1 96.5 84 LEU A N 1
ATOM 666 C CA . LEU A 1 84 ? -3.502 -9.367 3.229 1 96.5 84 LEU A CA 1
ATOM 667 C C . LEU A 1 84 ? -2.328 -9.008 4.133 1 96.5 84 LEU A C 1
ATOM 669 O O . LEU A 1 84 ? -2.521 -8.461 5.219 1 96.5 84 LEU A O 1
ATOM 673 N N . PRO A 1 85 ? -1.108 -9.273 3.754 1 96.5 85 PRO A N 1
ATOM 674 C CA . PRO A 1 85 ? -0.718 -9.742 2.424 1 96.5 85 PRO A CA 1
ATOM 675 C C . PRO A 1 85 ? -0.966 -11.242 2.232 1 96.5 85 PRO A C 1
ATOM 677 O O . PRO A 1 85 ? -1.236 -11.953 3.203 1 96.5 85 PRO A O 1
ATOM 680 N N . VAL A 1 86 ? -0.948 -11.617 0.864 1 97.31 86 VAL A N 1
ATOM 681 C CA . VAL A 1 86 ? -0.821 -13.031 0.552 1 97.31 86 VAL A CA 1
ATOM 682 C C . VAL A 1 86 ? 0.542 -13.547 1.014 1 97.31 86 VAL A C 1
ATOM 684 O O . VAL A 1 86 ? 1.573 -12.938 0.718 1 97.31 86 VAL A O 1
ATOM 687 N N . VAL A 1 87 ? 0.535 -14.758 1.737 1 96.12 87 VAL A N 1
ATOM 688 C CA . VAL A 1 87 ? 1.8 -15.164 2.346 1 96.12 87 VAL A CA 1
ATOM 689 C C . VAL A 1 87 ? 2.225 -16.531 1.803 1 96.12 87 VAL A C 1
ATOM 691 O O . VAL A 1 87 ? 3.373 -16.938 1.978 1 96.12 87 VAL A O 1
ATOM 694 N N . GLN A 1 88 ? 1.278 -17.078 1.06 1 96.38 88 GLN A N 1
ATOM 695 C CA . GLN A 1 88 ? 1.598 -18.406 0.565 1 96.38 88 GLN A CA 1
ATOM 696 C C . GLN A 1 88 ? 0.807 -18.734 -0.7 1 96.38 88 GLN A C 1
ATOM 698 O O . GLN A 1 88 ? -0.356 -18.344 -0.827 1 96.38 88 GLN A O 1
ATOM 703 N N . VAL A 1 89 ? 1.458 -19.484 -1.591 1 95.56 89 VAL A N 1
ATOM 704 C CA . VAL A 1 89 ? 0.786 -20.031 -2.764 1 95.56 89 VAL A CA 1
ATOM 705 C C . VAL A 1 89 ? 0.639 -21.547 -2.615 1 95.56 89 VAL A C 1
ATOM 707 O O . VAL A 1 89 ? 1.607 -22.234 -2.301 1 95.56 89 VAL A O 1
ATOM 710 N N . ASN A 1 90 ? -0.577 -21.969 -2.92 1 94.12 90 ASN A N 1
ATOM 711 C CA . ASN A 1 90 ? -0.866 -23.391 -2.771 1 94.12 90 ASN A CA 1
ATOM 712 C C . ASN A 1 90 ? -1.3 -24.016 -4.094 1 94.12 90 ASN A C 1
ATOM 714 O O . ASN A 1 90 ? -1.593 -23.297 -5.055 1 94.12 90 ASN A O 1
ATOM 718 N N . ALA A 1 91 ? -1.216 -25.359 -4.105 1 92.06 91 ALA A N 1
ATOM 719 C CA . ALA A 1 91 ? -1.731 -26.188 -5.195 1 92.06 91 ALA A CA 1
ATOM 720 C C . ALA A 1 91 ? -0.977 -25.906 -6.496 1 92.06 91 ALA A C 1
ATOM 722 O O . ALA A 1 91 ? -1.577 -25.859 -7.57 1 92.06 91 ALA A O 1
ATOM 723 N N . LEU A 1 92 ? 0.234 -25.625 -6.332 1 92 92 LEU A N 1
ATOM 724 C CA . LEU A 1 92 ? 1.068 -25.531 -7.523 1 92 92 LEU A CA 1
ATOM 725 C C . LEU A 1 92 ? 1.18 -26.875 -8.234 1 92 92 LEU A C 1
ATOM 727 O O . LEU A 1 92 ? 1.332 -27.906 -7.582 1 92 92 LEU A O 1
ATOM 731 N N . PRO A 1 93 ? 1.04 -26.891 -9.523 1 87.88 93 PRO A N 1
ATOM 732 C CA . PRO A 1 93 ? 1.071 -28.156 -10.234 1 87.88 93 PRO A CA 1
ATOM 733 C C . PRO A 1 93 ? 2.441 -28.844 -10.18 1 87.88 93 PRO A C 1
ATOM 735 O O . PRO A 1 93 ? 3.459 -28.156 -10.016 1 87.88 93 PRO A O 1
ATOM 738 N N . HIS A 1 94 ? 2.424 -30.156 -10.258 1 89.31 94 HIS A N 1
ATOM 739 C CA . HIS A 1 94 ? 3.672 -30.875 -10.469 1 89.31 94 HIS A CA 1
ATOM 740 C C . HIS A 1 94 ? 4.281 -30.547 -11.828 1 89.31 94 HIS A C 1
ATOM 742 O O . HIS A 1 94 ? 3.576 -30.547 -12.836 1 89.31 94 HIS A O 1
ATOM 748 N N . LEU A 1 95 ? 5.609 -30.359 -11.773 1 92.44 95 LEU A N 1
ATOM 749 C CA . LEU A 1 95 ? 6.27 -29.906 -12.992 1 92.44 95 LEU A CA 1
ATOM 750 C C . LEU A 1 95 ? 6.777 -31.109 -13.805 1 92.44 95 LEU A C 1
ATOM 752 O O . LEU A 1 95 ? 7.441 -31.984 -13.258 1 92.44 95 LEU A O 1
ATOM 756 N N . LYS A 1 96 ? 6.359 -31.188 -15.047 1 93.25 96 LYS A N 1
ATOM 757 C CA . LYS A 1 96 ? 6.918 -32.125 -16.031 1 93.25 96 LYS A CA 1
ATOM 758 C C . LYS A 1 96 ? 8.117 -31.5 -16.75 1 93.25 96 LYS A C 1
ATOM 760 O O . LYS A 1 96 ? 8.367 -30.297 -16.625 1 93.25 96 LYS A O 1
ATOM 765 N N . PRO A 1 97 ? 8.906 -32.375 -17.406 1 95.25 97 PRO A N 1
ATOM 766 C CA . PRO A 1 97 ? 10.016 -31.797 -18.188 1 95.25 97 PRO A CA 1
ATOM 767 C C . PRO A 1 97 ? 9.555 -30.703 -19.141 1 95.25 97 PRO A C 1
ATOM 769 O O . PRO A 1 97 ? 8.555 -30.875 -19.844 1 95.25 97 PRO A O 1
ATOM 772 N N . GLY A 1 98 ? 10.164 -29.594 -19.109 1 95.5 98 GLY A N 1
ATOM 773 C CA . GLY A 1 98 ? 9.82 -28.484 -19.984 1 95.5 98 GLY A CA 1
ATOM 774 C C . GLY A 1 98 ? 8.852 -27.5 -19.344 1 95.5 98 GLY A C 1
ATOM 775 O O . GLY A 1 98 ? 8.516 -26.484 -19.938 1 95.5 98 GLY A O 1
ATOM 776 N N . GLN A 1 99 ? 8.383 -27.812 -18.141 1 96.25 99 GLN A N 1
ATOM 777 C CA . GLN A 1 99 ? 7.488 -26.938 -17.391 1 96.25 99 GLN A CA 1
ATOM 778 C C . GLN A 1 99 ? 8.242 -26.203 -16.297 1 96.25 99 GLN A C 1
ATOM 780 O O . GLN A 1 99 ? 9.125 -26.766 -15.648 1 96.25 99 GLN A O 1
ATOM 785 N N . GLN A 1 100 ? 7.969 -24.859 -16.156 1 96.94 100 GLN A N 1
ATOM 786 C CA . GLN A 1 100 ? 8.562 -24.047 -15.102 1 96.94 100 GLN A CA 1
ATOM 787 C C . GLN A 1 100 ? 7.602 -22.969 -14.633 1 96.94 100 GLN A C 1
ATOM 789 O O . GLN A 1 100 ? 6.672 -22.594 -15.359 1 96.94 100 GLN A O 1
ATOM 794 N N . HIS A 1 101 ? 7.832 -22.562 -13.422 1 95.62 101 HIS A N 1
ATOM 795 C CA . HIS A 1 101 ? 7.094 -21.391 -12.938 1 95.62 101 HIS A CA 1
ATOM 796 C C . HIS A 1 101 ? 7.898 -20.641 -11.883 1 95.62 101 HIS A C 1
ATOM 798 O O . HIS A 1 101 ? 8.805 -21.188 -11.266 1 95.62 101 HIS A O 1
ATOM 804 N N . PHE A 1 102 ? 7.648 -19.406 -11.773 1 95.12 102 PHE A N 1
ATOM 805 C CA . PHE A 1 102 ? 8.086 -18.625 -10.633 1 95.12 102 PHE A CA 1
ATOM 806 C C . PHE A 1 102 ? 7.066 -17.547 -10.289 1 95.12 102 PHE A C 1
ATOM 808 O O . PHE A 1 102 ? 6.25 -17.172 -11.133 1 95.12 102 PHE A O 1
ATOM 815 N N . ILE A 1 103 ? 7.094 -17.141 -9.047 1 95.25 103 ILE A N 1
ATOM 816 C CA . ILE A 1 103 ? 6.066 -16.25 -8.516 1 95.25 103 ILE A CA 1
ATOM 817 C C . ILE A 1 103 ? 6.699 -14.914 -8.117 1 95.25 103 ILE A C 1
ATOM 819 O O . ILE A 1 103 ? 7.777 -14.891 -7.516 1 95.25 103 ILE A O 1
ATOM 823 N N . GLU A 1 104 ? 6.023 -13.867 -8.516 1 94.38 104 GLU A N 1
ATOM 824 C CA . GLU A 1 104 ? 6.41 -12.508 -8.148 1 94.38 104 GLU A CA 1
ATOM 825 C C . GLU A 1 104 ? 5.309 -11.812 -7.355 1 94.38 104 GLU A C 1
ATOM 827 O O . GLU A 1 104 ? 4.164 -11.734 -7.809 1 94.38 104 GLU A O 1
ATOM 832 N N . SER A 1 105 ? 5.676 -11.359 -6.18 1 94.94 105 SER A N 1
ATOM 833 C CA . SER A 1 105 ? 4.723 -10.602 -5.375 1 94.94 105 SER A CA 1
ATOM 834 C C . SER A 1 105 ? 4.754 -9.117 -5.734 1 94.94 105 SER A C 1
ATOM 836 O O . SER A 1 105 ? 5.824 -8.508 -5.805 1 94.94 105 SER A O 1
ATOM 838 N N . GLY A 1 106 ? 3.59 -8.586 -6.043 1 95.25 106 GLY A N 1
ATOM 839 C CA . GLY A 1 106 ? 3.473 -7.156 -6.289 1 95.25 106 GLY A CA 1
ATOM 840 C C . GLY A 1 106 ? 3.242 -6.352 -5.023 1 95.25 106 GLY A C 1
ATOM 841 O O . GLY A 1 106 ? 3.521 -6.828 -3.92 1 95.25 106 GLY A O 1
ATOM 842 N N . SER A 1 107 ? 2.834 -5.207 -5.215 1 95.12 107 SER A N 1
ATOM 843 C CA . SER A 1 107 ? 2.668 -4.27 -4.109 1 95.12 107 SER A CA 1
ATOM 844 C C . SER A 1 107 ? 1.482 -4.652 -3.232 1 95.12 107 SER A C 1
ATOM 846 O O . SER A 1 107 ? 0.486 -5.184 -3.725 1 95.12 107 SER A O 1
ATOM 848 N N . VAL A 1 108 ? 1.692 -4.395 -1.992 1 97.38 108 VAL A N 1
ATOM 849 C CA . VAL A 1 108 ? 0.595 -4.441 -1.031 1 97.38 108 VAL A CA 1
ATOM 850 C C . VAL A 1 108 ? 0.252 -3.027 -0.567 1 97.38 108 VAL A C 1
ATOM 852 O O . VAL A 1 108 ? 1.136 -2.271 -0.156 1 97.38 108 VAL A O 1
ATOM 855 N N . CYS A 1 109 ? -0.984 -2.725 -0.67 1 97.56 109 CYS A N 1
ATOM 856 C CA . CYS A 1 109 ? -1.39 -1.38 -0.28 1 97.56 109 CYS A CA 1
ATOM 857 C C . CYS A 1 109 ? -2.549 -1.425 0.708 1 97.56 109 CYS A C 1
ATOM 859 O O . CYS A 1 109 ? -3.467 -2.234 0.559 1 97.56 109 CYS A O 1
ATOM 861 N N . PHE A 1 110 ? -2.465 -0.571 1.622 1 96.44 110 PHE A N 1
ATOM 862 C CA . PHE A 1 110 ? -3.525 -0.371 2.602 1 96.44 110 PHE A CA 1
ATOM 863 C C . PHE A 1 110 ? -4.117 1.028 2.479 1 96.44 110 PHE A C 1
ATOM 865 O O . PHE A 1 110 ? -3.383 2.012 2.373 1 96.44 110 PHE A O 1
ATOM 872 N N . LEU A 1 111 ? -5.414 1.162 2.447 1 93.56 111 LEU A N 1
ATOM 873 C CA . LEU A 1 111 ? -6.09 2.404 2.086 1 93.56 111 LEU A CA 1
ATOM 874 C C . LEU A 1 111 ? -7.078 2.822 3.17 1 93.56 111 LEU A C 1
ATOM 876 O O . LEU A 1 111 ? -7.641 1.972 3.865 1 93.56 111 LEU A O 1
ATOM 880 N N . MET B 1 1 ? 4.848 -26.453 0.584 1 59.62 1 MET B N 1
ATOM 881 C CA . MET B 1 1 ? 4.281 -25.141 0.891 1 59.62 1 MET B CA 1
ATOM 882 C C . MET B 1 1 ? 5.195 -24.016 0.396 1 59.62 1 MET B C 1
ATOM 884 O O . MET B 1 1 ? 6.422 -24.156 0.445 1 59.62 1 MET B O 1
ATOM 888 N N . ASN B 1 2 ? 4.645 -23.266 -0.623 1 76 2 ASN B N 1
ATOM 889 C CA . ASN B 1 2 ? 5.438 -22.203 -1.232 1 76 2 ASN B CA 1
ATOM 890 C C . ASN B 1 2 ? 5.125 -20.844 -0.608 1 76 2 ASN B C 1
ATOM 892 O O . ASN B 1 2 ? 4.16 -20.188 -0.994 1 76 2 ASN B O 1
ATOM 896 N N . PHE B 1 3 ? 5.926 -20.562 0.486 1 80.62 3 PHE B N 1
ATOM 897 C CA . PHE B 1 3 ? 5.801 -19.281 1.181 1 80.62 3 PHE B CA 1
ATOM 898 C C . PHE B 1 3 ? 6.312 -18.141 0.312 1 80.62 3 PHE B C 1
ATOM 900 O O . PHE B 1 3 ? 7.301 -18.297 -0.409 1 80.62 3 PHE B O 1
ATOM 907 N N . LEU B 1 4 ? 5.488 -17.062 0.39 1 85.06 4 LEU B N 1
ATOM 908 C CA . LEU B 1 4 ? 5.941 -15.852 -0.294 1 85.06 4 LEU B CA 1
ATOM 909 C C . LEU B 1 4 ? 6.789 -14.992 0.633 1 85.06 4 LEU B C 1
ATOM 911 O O . LEU B 1 4 ? 6.418 -14.766 1.787 1 85.06 4 LEU B O 1
ATOM 915 N N . HIS B 1 5 ? 8.023 -14.883 0.308 1 76.38 5 HIS B N 1
ATOM 916 C CA . HIS B 1 5 ? 8.828 -13.922 1.061 1 76.38 5 HIS B CA 1
ATOM 917 C C . HIS B 1 5 ? 8.438 -12.492 0.715 1 76.38 5 HIS B C 1
ATOM 919 O O . HIS B 1 5 ? 8.531 -12.086 -0.445 1 76.38 5 HIS B O 1
ATOM 925 N N . LEU B 1 6 ? 7.762 -11.828 1.642 1 75.94 6 LEU B N 1
ATOM 926 C CA . LEU B 1 6 ? 7.293 -10.469 1.391 1 75.94 6 LEU B CA 1
ATOM 927 C C . LEU B 1 6 ? 8.359 -9.445 1.77 1 75.94 6 LEU B C 1
ATOM 929 O O . LEU B 1 6 ? 8.367 -8.938 2.893 1 75.94 6 LEU B O 1
ATOM 933 N N . LEU B 1 7 ? 9.523 -9.5 1.021 1 84 7 LEU B N 1
ATOM 934 C CA . LEU B 1 7 ? 10.508 -8.445 1.206 1 84 7 LEU B CA 1
ATOM 935 C C . LEU B 1 7 ? 10.242 -7.281 0.26 1 84 7 LEU B C 1
ATOM 937 O O . LEU B 1 7 ? 10.086 -7.477 -0.947 1 84 7 LEU B O 1
ATOM 941 N N . SER B 1 8 ? 9.914 -6.156 0.858 1 90.88 8 SER B N 1
ATOM 942 C CA . SER B 1 8 ? 9.68 -4.965 0.043 1 90.88 8 SER B CA 1
ATOM 943 C C . SER B 1 8 ? 10.961 -4.156 -0.128 1 90.88 8 SER B C 1
ATOM 945 O O . SER B 1 8 ? 11.766 -4.055 0.8 1 90.88 8 SER B O 1
ATOM 947 N N . SER B 1 9 ? 11.164 -3.658 -1.306 1 94.44 9 SER B N 1
ATOM 948 C CA . SER B 1 9 ? 12.336 -2.846 -1.609 1 94.44 9 SER B CA 1
ATOM 949 C C . SER B 1 9 ? 12.055 -1.364 -1.38 1 94.44 9 SER B C 1
ATOM 951 O O . SER B 1 9 ? 12.984 -0.574 -1.192 1 94.44 9 SER B O 1
ATOM 953 N N . GLU B 1 10 ? 10.789 -1.052 -1.451 1 97.25 10 GLU B N 1
ATOM 954 C CA . GLU B 1 10 ? 10.398 0.337 -1.224 1 97.25 10 GLU B CA 1
ATOM 955 C C . GLU B 1 10 ? 9.023 0.427 -0.572 1 97.25 10 GLU B C 1
ATOM 957 O O . GLU B 1 10 ? 8.266 -0.546 -0.571 1 97.25 10 GLU B O 1
ATOM 962 N N . ALA B 1 11 ? 8.734 1.599 -0.025 1 97.81 11 ALA B N 1
ATOM 963 C CA . ALA B 1 11 ? 7.422 1.895 0.544 1 97.81 11 ALA B CA 1
ATOM 964 C C . ALA B 1 11 ? 7.012 3.334 0.254 1 97.81 11 ALA B C 1
ATOM 966 O O . ALA B 1 11 ? 7.863 4.211 0.098 1 97.81 11 ALA B O 1
ATOM 967 N N . THR B 1 12 ? 5.691 3.527 0.153 1 98.25 12 THR B N 1
ATOM 968 C CA . THR B 1 12 ? 5.16 4.871 -0.055 1 98.25 12 THR B CA 1
ATOM 969 C C . THR B 1 12 ? 4.004 5.148 0.904 1 98.25 12 THR B C 1
ATOM 971 O O . THR B 1 12 ? 3.344 4.223 1.375 1 98.25 12 THR B O 1
ATOM 974 N N . HIS B 1 13 ? 3.83 6.359 1.206 1 98.12 13 HIS B N 1
ATOM 975 C CA . HIS B 1 13 ? 2.738 6.824 2.053 1 98.12 13 HIS B CA 1
ATOM 976 C C . HIS B 1 13 ? 2.365 8.266 1.724 1 98.12 13 HIS B C 1
ATOM 978 O O . HIS B 1 13 ? 3.238 9.094 1.442 1 98.12 13 HIS B O 1
ATOM 984 N N . SER B 1 14 ? 1.111 8.508 1.756 1 97.5 14 SER B N 1
ATOM 985 C CA . SER B 1 14 ? 0.67 9.875 1.512 1 97.5 14 SER B CA 1
ATOM 986 C C . SER B 1 14 ? -0.149 10.406 2.682 1 97.5 14 SER B C 1
ATOM 988 O O . SER B 1 14 ? -0.947 9.68 3.273 1 97.5 14 SER B O 1
ATOM 990 N N . ILE B 1 15 ? 0.096 11.688 2.971 1 97.19 15 ILE B N 1
ATOM 991 C CA . ILE B 1 15 ? -0.651 12.375 4.02 1 97.19 15 ILE B CA 1
ATOM 992 C C . ILE B 1 15 ? -1.179 13.703 3.488 1 97.19 15 ILE B C 1
ATOM 994 O O . ILE B 1 15 ? -0.444 14.453 2.846 1 97.19 15 ILE B O 1
ATOM 998 N N . THR B 1 16 ? -2.443 13.945 3.678 1 97.12 16 THR B N 1
ATOM 999 C CA . THR B 1 16 ? -3.049 15.219 3.326 1 97.12 16 THR B CA 1
ATOM 1000 C C . THR B 1 16 ? -3.43 16 4.578 1 97.12 16 THR B C 1
ATOM 1002 O O . THR B 1 16 ? -4.121 15.484 5.457 1 97.12 16 THR B O 1
ATOM 1005 N N . VAL B 1 17 ? -2.994 17.203 4.656 1 96.5 17 VAL B N 1
ATOM 1006 C CA . VAL B 1 17 ? -3.414 18.125 5.715 1 96.5 17 VAL B CA 1
ATOM 1007 C C . VAL B 1 17 ? -4.414 19.125 5.156 1 96.5 17 VAL B C 1
ATOM 1009 O O . VAL B 1 17 ? -4.09 19.891 4.246 1 96.5 17 VAL B O 1
ATOM 1012 N N . HIS B 1 18 ? -5.574 19.062 5.719 1 97.25 18 HIS B N 1
ATOM 1013 C CA . HIS B 1 18 ? -6.582 20.062 5.395 1 97.25 18 HIS B CA 1
ATOM 1014 C C . HIS B 1 18 ? -6.508 21.25 6.355 1 97.25 18 HIS B C 1
ATOM 1016 O O . HIS B 1 18 ? -6.422 21.062 7.57 1 97.25 18 HIS B O 1
ATOM 1022 N N . CYS B 1 19 ? -6.582 22.5 5.754 1 96.75 19 CYS B N 1
ATOM 1023 C CA . CYS B 1 19 ? -6.34 23.672 6.59 1 96.75 19 CYS B CA 1
ATOM 1024 C C . CYS B 1 19 ? -7.316 24.781 6.258 1 96.75 19 CYS B C 1
ATOM 1026 O O . CYS B 1 19 ? -7.699 24.953 5.102 1 96.75 19 CYS B O 1
ATOM 1028 N N . LEU B 1 20 ? -7.77 25.391 7.297 1 97.44 20 LEU B N 1
ATOM 1029 C CA . LEU B 1 20 ? -8.5 26.656 7.215 1 97.44 20 LEU B CA 1
ATOM 1030 C C . LEU B 1 20 ? -7.676 27.797 7.801 1 9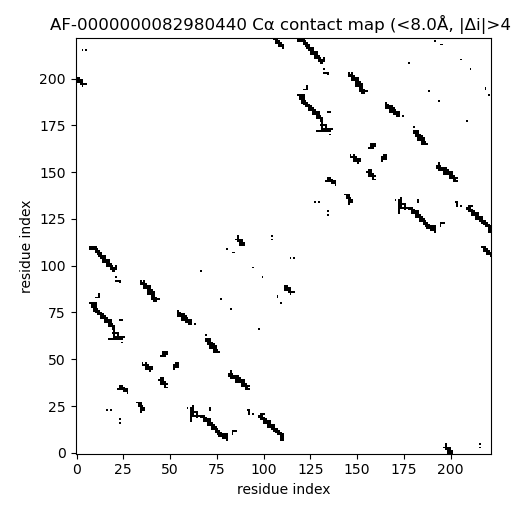7.44 20 LEU B C 1
ATOM 1032 O O . LEU B 1 20 ? -7.492 27.875 9.016 1 97.44 20 LEU B O 1
ATOM 1036 N N . ASN B 1 21 ? -7.125 28.641 6.887 1 94.62 21 ASN B N 1
ATOM 1037 C CA . ASN B 1 21 ? -6.336 29.812 7.285 1 94.62 21 ASN B CA 1
ATOM 1038 C C . ASN B 1 21 ? -5.172 29.406 8.188 1 94.62 21 ASN B C 1
ATOM 1040 O O . ASN B 1 21 ? -4.887 30.078 9.18 1 94.62 21 ASN B O 1
ATOM 1044 N N . THR B 1 22 ? -4.574 28.281 7.961 1 93.31 22 THR B N 1
ATOM 1045 C CA . THR B 1 22 ? -3.504 27.766 8.805 1 93.31 22 THR B CA 1
ATOM 1046 C C . THR B 1 22 ? -2.309 27.328 7.961 1 93.31 22 THR B C 1
ATOM 1048 O O . THR B 1 22 ? -2.359 26.312 7.281 1 93.31 22 THR B O 1
ATOM 1051 N N . PRO B 1 23 ? -1.268 28.062 7.957 1 90.56 23 PRO B N 1
ATOM 1052 C CA . PRO B 1 23 ? -0.076 27.625 7.23 1 90.56 23 PRO B CA 1
ATOM 1053 C C . PRO B 1 23 ? 0.552 26.375 7.836 1 90.56 23 PRO B C 1
ATOM 1055 O O . PRO B 1 23 ? 0.668 26.266 9.062 1 90.56 23 PRO B O 1
ATOM 1058 N N . MET B 1 24 ? 0.864 25.375 6.969 1 91.88 24 MET B N 1
ATOM 1059 C CA . MET B 1 24 ? 1.336 24.078 7.469 1 91.88 24 MET B CA 1
ATOM 1060 C C . MET B 1 24 ? 2.762 23.797 7 1 91.88 24 MET B C 1
ATOM 1062 O O . MET B 1 24 ? 3.48 23.016 7.621 1 91.88 24 MET B O 1
ATOM 1066 N N . TRP B 1 25 ? 2.957 24.25 5.762 1 89.19 25 TRP B N 1
ATOM 1067 C CA . TRP B 1 25 ? 4.234 23.953 5.117 1 89.19 25 TRP B CA 1
ATOM 1068 C C . TRP B 1 25 ? 4.836 25.203 4.5 1 89.19 25 TRP B C 1
ATOM 1070 O O . TRP B 1 25 ? 4.117 26.031 3.938 1 89.19 25 TRP B O 1
ATOM 1080 N N . GLY B 1 26 ? 6.125 25.484 4.379 1 74.25 26 GLY B N 1
ATOM 1081 C CA . GLY B 1 26 ? 6.746 26.594 3.668 1 74.25 26 GLY B CA 1
ATOM 1082 C C . GLY B 1 26 ? 7.359 27.625 4.594 1 74.25 26 GLY B C 1
ATOM 1083 O O . GLY B 1 26 ? 7.258 27.516 5.816 1 74.25 26 GLY B O 1
ATOM 1084 N N . LEU B 1 27 ? 8.125 28.531 3.84 1 59.16 27 LEU B N 1
ATOM 1085 C CA . LEU B 1 27 ? 8.977 29.578 4.395 1 59.16 27 LEU B CA 1
ATOM 1086 C C . LEU B 1 27 ? 8.141 30.703 4.98 1 59.16 27 LEU B C 1
ATOM 1088 O O . LEU B 1 27 ? 7.102 31.062 4.426 1 59.16 27 LEU B O 1
ATOM 1092 N N . ASN B 1 28 ? 7.777 30.734 6.164 1 51.91 28 ASN B N 1
ATOM 1093 C CA . ASN B 1 28 ? 7.223 32.031 6.59 1 51.91 28 ASN B CA 1
ATOM 1094 C C . ASN B 1 28 ? 7.918 33.188 5.902 1 51.91 28 ASN B C 1
ATOM 1096 O O . ASN B 1 28 ? 9.133 33.156 5.699 1 51.91 28 ASN B O 1
ATOM 1100 N N . LYS B 1 29 ? 7.273 33.906 5.035 1 48.22 29 LYS B N 1
ATOM 1101 C CA . LYS B 1 29 ? 7.77 35.188 4.523 1 48.22 29 LYS B CA 1
ATOM 1102 C C . LYS B 1 29 ? 8.734 35.844 5.512 1 48.22 29 LYS B C 1
ATOM 1104 O O . LYS B 1 29 ? 9.695 35.188 5.961 1 48.22 29 LYS B O 1
ATOM 1109 N N . ALA B 1 30 ? 8.367 37.062 5.926 1 44.09 30 ALA B N 1
ATOM 1110 C CA . ALA B 1 30 ? 9.016 38.281 6.465 1 44.09 30 ALA B CA 1
ATOM 1111 C C . ALA B 1 30 ? 9.531 38.031 7.883 1 44.09 30 ALA B C 1
ATOM 1113 O O . ALA B 1 30 ? 8.836 38.312 8.859 1 44.09 30 ALA B O 1
ATOM 1114 N N . GLY B 1 31 ? 10.625 37.375 8.102 1 49.56 31 GLY B N 1
ATOM 1115 C CA . GLY B 1 31 ? 11.359 37.438 9.359 1 49.56 31 GLY B CA 1
ATOM 1116 C C . GLY B 1 31 ? 10.953 36.344 10.344 1 49.56 31 GLY B C 1
ATOM 1117 O O . GLY B 1 31 ? 11.477 36.281 11.453 1 49.56 31 GLY B O 1
ATOM 1118 N N . GLY B 1 32 ? 9.703 35.656 10.258 1 50.19 32 GLY B N 1
ATOM 1119 C CA . GLY B 1 32 ? 9.25 34.875 11.383 1 50.19 32 GLY B CA 1
ATOM 1120 C C . GLY B 1 32 ? 9.602 33.406 11.258 1 50.19 32 GLY B C 1
ATOM 1121 O O . GLY B 1 32 ? 10.227 32.969 10.273 1 50.19 32 GLY B O 1
ATOM 1122 N N . GLN B 1 33 ? 9.438 32.5 12.453 1 52.31 33 GLN B N 1
ATOM 1123 C CA . GLN B 1 33 ? 9.727 31.109 1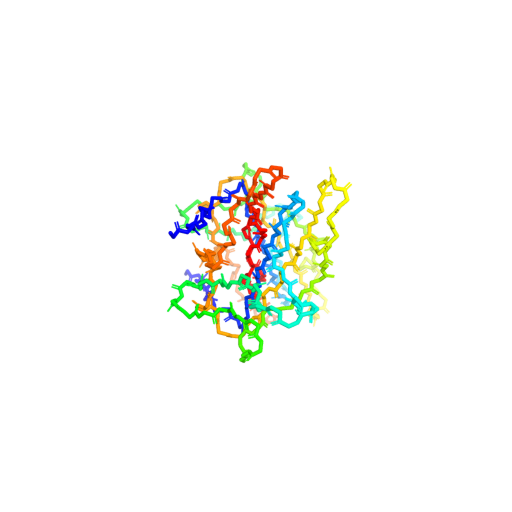2.703 1 52.31 33 GLN B CA 1
ATOM 1124 C C . GLN B 1 33 ? 9.07 30.219 11.656 1 52.31 33 GLN B C 1
ATOM 1126 O O . GLN B 1 33 ? 7.863 30.328 11.414 1 52.31 33 GLN B O 1
ATOM 1131 N N . LYS B 1 34 ? 9.805 29.594 10.664 1 57.94 34 LYS B N 1
ATOM 1132 C CA . LYS B 1 34 ? 9.375 28.609 9.672 1 57.94 34 LYS B CA 1
ATOM 1133 C C . LYS B 1 34 ? 8.484 27.547 10.305 1 57.94 34 LYS B C 1
ATOM 1135 O O . LYS B 1 34 ? 8.859 26.938 11.312 1 57.94 34 LYS B O 1
ATOM 1140 N N . THR B 1 35 ? 7.141 27.609 10.156 1 68.25 35 THR B N 1
ATOM 1141 C CA . THR B 1 35 ? 6.262 26.594 10.742 1 68.25 35 THR B CA 1
ATOM 1142 C C . THR B 1 35 ? 6.055 25.438 9.773 1 68.25 35 THR B C 1
ATOM 1144 O O . THR B 1 35 ? 5.57 25.625 8.656 1 68.25 35 THR B O 1
ATOM 1147 N N . SER B 1 36 ? 6.949 24.391 9.844 1 88.62 36 SER B N 1
ATOM 1148 C CA . SER B 1 36 ? 6.711 23.203 9.039 1 88.62 36 SER B CA 1
ATOM 1149 C C . SER B 1 36 ? 6.383 22 9.914 1 88.62 36 SER B C 1
ATOM 1151 O O . SER B 1 36 ? 7.07 21.734 10.898 1 88.62 36 SER B O 1
ATOM 1153 N N . VAL B 1 37 ? 5.312 21.469 9.555 1 93.94 37 VAL B N 1
ATOM 1154 C CA . VAL B 1 37 ? 4.98 20.234 10.25 1 93.94 37 VAL B CA 1
ATOM 1155 C C . VAL B 1 37 ? 6.059 19.188 9.977 1 93.94 37 VAL B C 1
ATOM 1157 O O . VAL B 1 37 ? 6.773 19.266 8.977 1 93.94 37 VAL B O 1
ATOM 1160 N N . SER B 1 38 ? 6.215 18.328 10.906 1 95.81 38 SER B N 1
ATOM 1161 C CA . SER B 1 38 ? 7.066 17.156 10.734 1 95.81 38 SER B CA 1
ATOM 1162 C C . SER B 1 38 ? 6.312 15.867 11.062 1 95.81 38 SER B C 1
ATOM 1164 O O . SER B 1 38 ? 5.223 15.914 11.633 1 95.81 38 SER B O 1
ATOM 1166 N N . PHE B 1 39 ? 6.867 14.781 10.586 1 97.5 39 PHE B N 1
ATOM 1167 C CA . PHE B 1 39 ? 6.168 13.508 10.703 1 97.5 39 PHE B CA 1
ATOM 1168 C C . PHE B 1 39 ? 7.086 12.438 11.281 1 97.5 39 PHE B C 1
ATOM 1170 O O . PHE B 1 39 ? 8.266 12.359 10.922 1 97.5 39 PHE B O 1
ATOM 1177 N N . LYS B 1 40 ? 6.531 11.617 12.133 1 97.75 40 LYS B N 1
ATOM 1178 C CA . LYS B 1 40 ? 7.281 10.492 12.68 1 97.75 40 LYS B CA 1
ATOM 1179 C C . LYS B 1 40 ? 6.906 9.188 11.984 1 97.75 40 LYS B C 1
ATOM 1181 O O . LYS B 1 40 ? 5.723 8.867 11.859 1 97.75 40 LYS B O 1
ATOM 1186 N N . GLY B 1 41 ? 7.91 8.523 11.57 1 97.38 41 GLY B N 1
ATOM 1187 C CA . GLY B 1 41 ? 7.711 7.23 10.938 1 97.38 41 GLY B CA 1
ATOM 1188 C C . GLY B 1 41 ? 7.582 6.094 11.938 1 97.38 41 GLY B C 1
ATOM 1189 O O . GLY B 1 41 ? 7.742 6.297 13.141 1 97.38 41 GLY B O 1
ATOM 1190 N N . TRP B 1 42 ? 7.363 4.957 11.352 1 96.25 42 TRP B N 1
ATOM 1191 C CA . TRP B 1 42 ? 7.148 3.746 12.133 1 96.25 42 TRP B CA 1
ATOM 1192 C C . TRP B 1 42 ? 8.383 3.404 12.961 1 96.25 42 TRP B C 1
ATOM 1194 O O . TRP B 1 42 ? 8.273 2.977 14.109 1 96.25 42 TRP B O 1
ATOM 1204 N N . ASN B 1 43 ? 9.508 3.688 12.414 1 96.88 43 ASN B N 1
ATOM 1205 C CA . ASN B 1 43 ? 10.742 3.34 13.109 1 96.88 43 ASN B CA 1
ATOM 1206 C C . ASN B 1 43 ? 11.227 4.48 14 1 96.88 43 ASN B C 1
ATOM 1208 O O . ASN B 1 43 ? 12.352 4.453 14.5 1 96.88 43 ASN B O 1
ATOM 1212 N N . GLY B 1 44 ? 10.461 5.516 14.062 1 97.31 44 GLY B N 1
ATOM 1213 C CA . GLY B 1 44 ? 10.773 6.613 14.969 1 97.31 44 GLY B CA 1
ATOM 1214 C C . GLY B 1 44 ? 11.477 7.77 14.281 1 97.31 44 GLY B C 1
ATOM 1215 O O . GLY B 1 44 ? 11.57 8.859 14.836 1 97.31 44 GLY B O 1
ATOM 1216 N N . GLN B 1 45 ? 11.93 7.566 13.07 1 98 45 GLN B N 1
ATOM 1217 C CA . GLN B 1 45 ? 12.609 8.641 12.359 1 98 45 GLN B CA 1
ATOM 1218 C C . GLN B 1 45 ? 11.648 9.766 11.992 1 98 45 GLN B C 1
ATOM 1220 O O . GLN B 1 45 ? 10.438 9.539 11.867 1 98 45 GLN B O 1
ATOM 1225 N N . ILE B 1 46 ? 12.25 10.977 11.836 1 97.38 46 ILE B N 1
ATOM 1226 C CA . ILE B 1 46 ? 11.438 12.164 11.633 1 97.38 46 ILE B CA 1
ATOM 1227 C C . ILE B 1 46 ? 11.602 12.664 10.195 1 97.38 46 ILE B C 1
ATOM 1229 O O . ILE B 1 46 ? 12.727 12.891 9.734 1 97.38 46 ILE B O 1
ATOM 1233 N N . PHE B 1 47 ? 10.484 12.758 9.484 1 97.69 47 PHE B N 1
ATOM 1234 C CA . PHE B 1 47 ? 10.43 13.422 8.188 1 97.69 47 PHE B CA 1
ATOM 1235 C C . PHE B 1 47 ? 10.195 14.914 8.352 1 97.69 47 PHE B C 1
ATOM 1237 O O . PHE B 1 47 ? 9.188 15.328 8.93 1 97.69 47 PHE B O 1
ATOM 1244 N N . LYS B 1 48 ? 11.117 15.734 7.832 1 95.25 48 LYS B N 1
ATOM 1245 C CA . LYS B 1 48 ? 11.055 17.172 8.094 1 95.25 48 LYS B CA 1
ATOM 1246 C C . LYS B 1 48 ? 11.711 17.969 6.961 1 95.25 48 LYS B C 1
ATOM 1248 O O . LYS B 1 48 ? 12.617 17.469 6.289 1 95.25 48 LYS B O 1
ATOM 1253 N N . ALA B 1 49 ? 11.227 19.219 6.781 1 92.88 49 ALA B N 1
ATOM 1254 C CA . ALA B 1 49 ? 11.781 20.109 5.777 1 92.88 49 ALA B CA 1
ATOM 1255 C C . ALA B 1 49 ? 13.281 20.328 5.996 1 92.88 49 ALA B C 1
ATOM 1257 O O . ALA B 1 49 ? 13.742 20.406 7.137 1 92.88 49 ALA B O 1
ATOM 1258 N N . ASN B 1 50 ? 14.031 20.344 4.895 1 91.81 50 ASN B N 1
ATOM 1259 C CA . ASN B 1 50 ? 15.445 20.688 4.891 1 91.81 50 ASN B CA 1
ATOM 1260 C C . ASN B 1 50 ? 16.297 19.609 5.559 1 91.81 50 ASN B C 1
ATOM 1262 O O . ASN B 1 50 ? 17.234 19.922 6.293 1 91.81 50 ASN B O 1
ATOM 1266 N N . THR B 1 51 ? 15.898 18.375 5.535 1 95.06 51 THR B N 1
ATOM 1267 C CA . THR B 1 51 ? 16.656 17.203 5.965 1 95.06 51 THR B CA 1
ATOM 1268 C C . THR B 1 51 ? 16.703 16.156 4.863 1 95.06 51 THR B C 1
ATOM 1270 O O . THR B 1 51 ? 16.078 16.328 3.811 1 95.06 51 THR B O 1
ATOM 1273 N N . LEU B 1 52 ? 17.406 15.047 5.09 1 95.62 52 LEU B N 1
ATOM 1274 C CA . LEU B 1 52 ? 17.5 13.945 4.141 1 95.62 52 LEU B CA 1
ATOM 1275 C C . LEU B 1 52 ? 16.156 13.227 4.016 1 95.62 52 LEU B C 1
ATOM 1277 O O . LEU B 1 52 ? 15.891 12.578 3.002 1 95.62 52 LEU B O 1
ATOM 1281 N N . LEU B 1 53 ? 15.281 13.367 4.988 1 97.62 53 LEU B N 1
ATOM 1282 C CA . LEU B 1 53 ? 14.008 12.648 4.996 1 97.62 53 LEU B CA 1
ATOM 1283 C C . LEU B 1 53 ? 12.852 13.594 4.695 1 97.62 53 LEU B C 1
ATOM 1285 O O . LEU B 1 53 ? 11.719 13.352 5.117 1 97.62 53 LEU B O 1
ATOM 1289 N N . GLU B 1 54 ? 13.133 14.711 4.047 1 96.69 54 GLU B N 1
ATOM 1290 C CA . GLU B 1 54 ? 12.07 15.641 3.666 1 96.69 54 GLU B CA 1
ATOM 1291 C C . GLU B 1 54 ? 11.07 14.977 2.727 1 96.69 54 GLU B C 1
ATOM 1293 O O . GLU B 1 54 ? 11.445 14.43 1.689 1 96.69 54 GLU B O 1
ATOM 1298 N N . PRO B 1 55 ? 9.773 15.008 3.119 1 97.69 55 PRO B N 1
ATOM 1299 C CA . PRO B 1 55 ? 8.781 14.469 2.186 1 97.69 55 PRO B CA 1
ATOM 1300 C C . PRO B 1 55 ? 8.602 15.344 0.946 1 97.69 55 PRO B C 1
ATOM 1302 O O . PRO B 1 55 ? 8.891 16.547 0.984 1 97.69 55 PRO B O 1
ATOM 1305 N N . LYS B 1 56 ? 8.234 14.711 -0.154 1 97.75 56 LYS B N 1
ATOM 1306 C CA . LYS B 1 56 ? 7.809 15.477 -1.323 1 97.75 56 LYS B CA 1
ATOM 1307 C C . LYS B 1 56 ? 6.469 16.172 -1.076 1 97.75 56 LYS B C 1
ATOM 1309 O O . LYS B 1 56 ? 5.523 15.539 -0.595 1 97.75 56 LYS B O 1
ATOM 1314 N N . VAL B 1 57 ? 6.371 17.422 -1.364 1 96.56 57 VAL B N 1
ATOM 1315 C CA . VAL B 1 57 ? 5.125 18.172 -1.251 1 96.56 57 VAL B CA 1
ATOM 1316 C C . VAL B 1 57 ? 4.457 18.281 -2.621 1 96.56 57 VAL B C 1
ATOM 1318 O O . VAL B 1 57 ? 4.895 19.047 -3.475 1 96.56 57 VAL B O 1
ATOM 1321 N N . LEU B 1 58 ? 3.398 17.531 -2.768 1 97.5 58 LEU B N 1
ATOM 1322 C CA . LEU B 1 58 ? 2.734 17.469 -4.066 1 97.5 58 LEU B CA 1
ATOM 1323 C C . LEU B 1 58 ? 1.902 18.719 -4.316 1 97.5 58 LEU B C 1
ATOM 1325 O O . LEU B 1 58 ? 1.789 19.188 -5.453 1 97.5 58 LEU B O 1
ATOM 1329 N N . THR B 1 59 ? 1.288 19.156 -3.314 1 95.5 59 THR B N 1
ATOM 1330 C CA . THR B 1 59 ? 0.498 20.391 -3.311 1 95.5 59 THR B CA 1
ATOM 1331 C C . THR B 1 59 ? 0.631 21.109 -1.974 1 95.5 59 THR B C 1
ATOM 1333 O O . THR B 1 59 ? 0.615 20.484 -0.915 1 95.5 59 THR B O 1
ATOM 1336 N N . ASP B 1 60 ? 0.83 22.422 -2.105 1 93.31 60 ASP B N 1
ATOM 1337 C CA . ASP B 1 60 ? 0.853 23.234 -0.896 1 93.31 60 ASP B CA 1
ATOM 1338 C C . ASP B 1 60 ? -0.075 24.438 -1.03 1 93.31 60 ASP B C 1
ATOM 1340 O O . ASP B 1 60 ? 0.333 25.484 -1.526 1 93.31 60 ASP B O 1
ATOM 1344 N N . GLU B 1 61 ? -1.234 24.281 -0.468 1 95.62 61 GLU B N 1
ATOM 1345 C CA . GLU B 1 61 ? -2.217 25.359 -0.594 1 95.62 61 GLU B CA 1
ATOM 1346 C C . GLU B 1 61 ? -2.539 25.969 0.766 1 95.62 61 GLU B C 1
ATOM 1348 O O . GLU B 1 61 ? -3.266 26.969 0.847 1 95.62 61 GLU B O 1
ATOM 1353 N N . CYS B 1 62 ? -1.939 25.469 1.756 1 94.12 62 CYS B N 1
ATOM 1354 C CA . CYS B 1 62 ? -2.309 25.906 3.098 1 94.12 62 CYS B CA 1
ATOM 1355 C C . CYS B 1 62 ? -1.7 27.266 3.414 1 94.12 62 CYS B C 1
ATOM 1357 O O . CYS B 1 62 ? -2.057 27.891 4.414 1 94.12 62 CYS B O 1
ATOM 1359 N N . MET B 1 63 ? -0.841 27.797 2.635 1 88.19 63 MET B N 1
ATOM 1360 C CA . MET B 1 63 ? -0.322 29.141 2.826 1 88.19 63 MET B CA 1
ATOM 1361 C C . MET B 1 63 ? -1.376 30.188 2.471 1 88.19 63 MET B C 1
ATOM 1363 O O . MET B 1 63 ? -1.229 31.359 2.805 1 88.19 63 MET B O 1
ATOM 1367 N N . ILE B 1 64 ? -2.332 29.797 1.713 1 92 64 ILE B N 1
ATOM 1368 C CA . ILE B 1 64 ? -3.406 30.688 1.312 1 92 64 ILE B CA 1
ATOM 1369 C C . ILE B 1 64 ? -4.379 30.891 2.475 1 92 64 ILE B C 1
ATOM 1371 O O . ILE B 1 64 ? -5.02 29.938 2.92 1 92 64 ILE B O 1
ATOM 1375 N N . GLU B 1 65 ? -4.473 32.062 2.982 1 91.75 65 GLU B N 1
ATOM 1376 C CA . GLU B 1 65 ? -5.355 32.406 4.098 1 91.75 65 GLU B CA 1
ATOM 1377 C C . GLU B 1 65 ? -6.523 33.25 3.633 1 91.75 65 GLU B C 1
ATOM 1379 O O . GLU B 1 65 ? -6.59 34.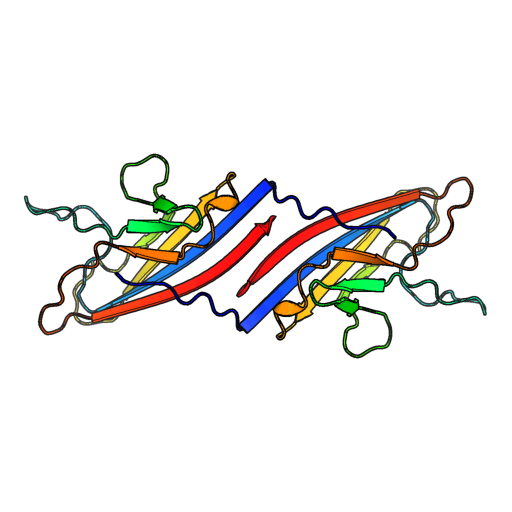438 3.963 1 91.75 65 GLU B O 1
ATOM 1384 N N . ASP B 1 66 ? -7.492 32.75 2.977 1 96.12 66 ASP B N 1
ATOM 1385 C CA . ASP B 1 66 ? -8.57 33.5 2.369 1 96.12 66 ASP B CA 1
ATOM 1386 C C . ASP B 1 66 ? -9.922 33.125 2.963 1 96.12 66 ASP B C 1
ATOM 1388 O O . ASP B 1 66 ? -10.969 33.406 2.371 1 96.12 66 ASP B O 1
ATOM 1392 N N . GLY B 1 67 ? -9.883 32.375 4.09 1 96.56 67 GLY B N 1
ATOM 1393 C CA . GLY B 1 67 ? -11.117 31.984 4.758 1 96.56 67 GLY B CA 1
ATOM 1394 C C . GLY B 1 67 ? -11.75 30.734 4.18 1 96.56 67 GLY B C 1
ATOM 1395 O O . GLY B 1 67 ? -12.875 30.375 4.535 1 96.56 67 GLY B O 1
ATOM 1396 N N . SER B 1 68 ? -11.086 30.078 3.264 1 97.88 68 SER B N 1
ATOM 1397 C CA . SER B 1 68 ? -11.555 28.812 2.689 1 97.88 68 SER B CA 1
ATOM 1398 C C . SER B 1 68 ? -10.664 27.656 3.098 1 97.88 68 SER B C 1
ATOM 1400 O O . SER B 1 68 ? -9.531 27.859 3.551 1 97.88 68 SER B O 1
ATOM 1402 N N . TRP B 1 69 ? -11.25 26.5 2.963 1 98 69 TRP B N 1
ATOM 1403 C CA . TRP B 1 69 ? -10.453 25.297 3.188 1 98 69 TRP B CA 1
ATOM 1404 C C . TRP B 1 69 ? -9.492 25.062 2.025 1 98 69 TRP B C 1
ATOM 1406 O O . TRP B 1 69 ? -9.875 25.203 0.86 1 98 69 TRP B O 1
ATOM 1416 N N . HIS B 1 70 ? -8.219 24.781 2.359 1 98 70 HIS B N 1
ATOM 1417 C CA . HIS B 1 70 ? -7.18 24.375 1.42 1 98 70 HIS B CA 1
ATOM 1418 C C . HIS B 1 70 ? -6.488 23.094 1.892 1 98 70 HIS B C 1
ATOM 1420 O O . HIS B 1 70 ? -6.918 22.484 2.867 1 98 70 HIS B O 1
ATOM 1426 N N . LYS B 1 71 ? -5.477 22.609 1.106 1 98 71 LYS B N 1
ATOM 1427 C CA . LYS B 1 71 ? -4.82 21.375 1.538 1 98 71 LYS B CA 1
ATOM 1428 C C . LYS B 1 71 ? -3.334 21.406 1.195 1 98 71 LYS B C 1
ATOM 1430 O O . LYS B 1 71 ? -2.918 22.078 0.254 1 98 71 LYS B O 1
ATOM 1435 N N . THR B 1 72 ? -2.613 20.734 1.958 1 96.88 72 THR B N 1
ATOM 1436 C CA . THR B 1 72 ? -1.229 20.375 1.669 1 96.88 72 THR B CA 1
ATOM 1437 C C . THR B 1 72 ? -1.065 18.859 1.643 1 96.88 72 THR B C 1
ATOM 1439 O O . THR B 1 72 ? -1.467 18.172 2.582 1 96.88 72 THR B O 1
ATOM 1442 N N . ARG B 1 73 ? -0.493 18.344 0.548 1 98 73 ARG B N 1
ATOM 1443 C CA . ARG B 1 73 ? -0.33 16.906 0.386 1 98 73 ARG B CA 1
ATOM 1444 C C . ARG B 1 73 ? 1.143 16.5 0.434 1 98 73 ARG B C 1
ATOM 1446 O O . ARG B 1 73 ? 1.958 17.047 -0.323 1 98 73 ARG B O 1
ATOM 1453 N N . PHE B 1 74 ? 1.378 15.578 1.312 1 97.88 74 PHE B N 1
ATOM 1454 C CA . PHE B 1 74 ? 2.732 15.062 1.479 1 97.88 74 PHE B CA 1
ATOM 1455 C C . PHE B 1 74 ? 2.846 13.648 0.924 1 97.88 74 PHE B C 1
ATOM 1457 O O . PHE B 1 74 ? 1.936 12.836 1.094 1 97.88 74 PHE B O 1
ATOM 1464 N N . PHE B 1 75 ? 3.943 13.406 0.268 1 98.69 75 PHE B N 1
ATOM 1465 C CA . PHE B 1 75 ? 4.223 12.086 -0.29 1 98.69 75 PHE B CA 1
ATOM 1466 C C . PHE B 1 75 ? 5.555 11.555 0.225 1 98.69 75 PHE B C 1
ATOM 1468 O O . PHE B 1 75 ? 6.586 12.219 0.1 1 98.69 75 PHE B O 1
ATOM 1475 N N . PHE B 1 76 ? 5.496 10.422 0.825 1 98.62 76 PHE B N 1
ATOM 1476 C CA . PHE B 1 76 ? 6.668 9.734 1.361 1 98.62 76 PHE B CA 1
ATOM 1477 C C . PHE B 1 76 ? 7.047 8.547 0.487 1 98.62 76 PHE B C 1
ATOM 1479 O O . PHE B 1 76 ? 6.207 7.695 0.194 1 98.62 76 PHE B O 1
ATOM 1486 N N . HIS B 1 77 ? 8.234 8.555 0.066 1 98.31 77 HIS B N 1
ATOM 1487 C CA . HIS B 1 77 ? 8.82 7.457 -0.693 1 98.31 77 HIS B CA 1
ATOM 1488 C C . HIS B 1 77 ? 10.195 7.074 -0.141 1 98.31 77 HIS B C 1
ATOM 1490 O O . HIS B 1 77 ? 11.094 7.914 -0.061 1 98.31 77 HIS B O 1
ATOM 1496 N N . THR B 1 78 ? 10.414 5.875 0.251 1 98.12 78 THR B N 1
ATOM 1497 C CA . THR B 1 78 ? 11.672 5.496 0.892 1 98.12 78 THR B CA 1
ATOM 1498 C C . THR B 1 78 ? 12.062 4.07 0.509 1 98.12 78 THR B C 1
ATOM 1500 O O . THR B 1 78 ? 11.203 3.221 0.287 1 98.12 78 THR B O 1
ATOM 1503 N N . GLN B 1 79 ? 13.344 3.803 0.455 1 97 79 GLN B N 1
ATOM 1504 C CA . GLN B 1 79 ? 13.867 2.453 0.274 1 97 79 GLN B CA 1
ATOM 1505 C C . GLN B 1 79 ? 14.047 1.749 1.616 1 97 79 GLN B C 1
ATOM 1507 O O . GLN B 1 79 ? 14.242 0.533 1.663 1 97 79 GLN B O 1
ATOM 1512 N N . ASP B 1 80 ? 13.969 2.521 2.709 1 97.31 80 ASP B N 1
ATOM 1513 C CA . ASP B 1 80 ? 13.922 1.932 4.043 1 97.31 80 ASP B CA 1
ATOM 1514 C C . ASP B 1 80 ? 12.477 1.734 4.5 1 97.31 80 ASP B C 1
ATOM 1516 O O . ASP B 1 80 ? 11.93 2.572 5.219 1 97.31 80 ASP B O 1
ATOM 1520 N N . THR B 1 81 ? 11.914 0.589 4.172 1 96.19 81 THR B N 1
ATOM 1521 C CA . THR B 1 81 ? 10.484 0.346 4.316 1 96.19 81 THR B CA 1
ATOM 1522 C C . THR B 1 81 ? 10.078 0.361 5.785 1 96.19 81 THR B C 1
ATOM 1524 O O . THR B 1 81 ? 8.891 0.482 6.105 1 96.19 81 THR B O 1
ATOM 1527 N N . ASN B 1 82 ? 11.023 0.256 6.684 1 96.25 82 ASN B N 1
ATOM 1528 C CA . ASN B 1 82 ? 10.719 0.307 8.109 1 96.25 82 ASN B CA 1
ATOM 1529 C C . ASN B 1 82 ? 10.352 1.721 8.555 1 96.25 82 ASN B C 1
ATOM 1531 O O . ASN B 1 82 ? 9.852 1.918 9.664 1 96.25 82 ASN B O 1
ATOM 1535 N N . GLN B 1 83 ? 10.586 2.65 7.684 1 97.44 83 GLN B N 1
ATOM 1536 C CA . GLN B 1 83 ? 10.25 4.031 8.008 1 97.44 83 GLN B CA 1
ATOM 1537 C C . GLN B 1 83 ? 8.742 4.258 7.973 1 97.44 83 GLN B C 1
ATOM 1539 O O . GLN B 1 83 ? 8.227 5.16 8.641 1 97.44 83 GLN B O 1
ATOM 1544 N N . LEU B 1 84 ? 8.07 3.51 7.234 1 96.5 84 LEU B N 1
ATOM 1545 C CA . LEU B 1 84 ? 6.637 3.729 7.051 1 96.5 84 LEU B CA 1
ATOM 1546 C C . LEU B 1 84 ? 5.824 2.631 7.727 1 96.5 84 LEU B C 1
ATOM 1548 O O . LEU B 1 84 ? 6.301 1.502 7.871 1 96.5 84 LEU B O 1
ATOM 1552 N N . PRO B 1 85 ? 4.621 2.891 8.141 1 96.56 85 PRO B N 1
ATOM 1553 C CA . PRO B 1 85 ? 3.863 4.113 7.863 1 96.56 85 PRO B CA 1
ATOM 1554 C C . PRO B 1 85 ? 4.277 5.277 8.758 1 96.56 85 PRO B C 1
ATOM 1556 O O . PRO B 1 85 ? 4.996 5.078 9.742 1 96.56 85 PRO B O 1
ATOM 1559 N N . VAL B 1 86 ? 3.834 6.531 8.25 1 97.44 86 VAL B N 1
ATOM 1560 C CA . VAL B 1 86 ? 3.848 7.672 9.156 1 97.44 86 VAL B CA 1
ATOM 1561 C C . VAL B 1 86 ? 2.855 7.438 10.297 1 97.44 86 VAL B C 1
ATOM 1563 O O . VAL B 1 86 ? 1.7 7.078 10.055 1 97.44 86 VAL B O 1
ATOM 1566 N N . VAL B 1 87 ? 3.348 7.715 11.602 1 96.25 87 VAL B N 1
ATOM 1567 C CA . VAL B 1 87 ? 2.48 7.32 12.703 1 96.25 87 VAL B CA 1
ATOM 1568 C C . VAL B 1 87 ? 2.127 8.539 13.547 1 96.25 87 VAL B C 1
ATOM 1570 O O . VAL B 1 87 ? 1.208 8.492 14.367 1 96.25 87 VAL B O 1
ATOM 1573 N N . GLN B 1 88 ? 2.809 9.609 13.18 1 96.44 88 GLN B N 1
ATOM 1574 C CA . GLN B 1 88 ? 2.566 10.797 13.992 1 96.44 88 GLN B CA 1
ATOM 1575 C C . GLN B 1 88 ? 2.889 12.07 13.211 1 96.44 88 GLN B C 1
ATOM 1577 O O . GLN B 1 88 ? 3.838 12.102 12.43 1 96.44 88 GLN B O 1
ATOM 1582 N N . VAL B 1 89 ? 2.092 13.109 13.484 1 95.69 89 VAL B N 1
ATOM 1583 C CA . VAL B 1 89 ? 2.377 14.438 12.961 1 95.69 89 VAL B CA 1
ATOM 1584 C C . VAL B 1 89 ? 2.818 15.352 14.102 1 95.69 89 VAL B C 1
ATOM 1586 O O . VAL B 1 89 ? 2.158 15.422 15.141 1 95.69 89 VAL B O 1
ATOM 1589 N N . ASN B 1 90 ? 3.891 16.062 13.805 1 94.12 90 ASN B N 1
ATOM 1590 C CA . ASN B 1 90 ? 4.453 16.938 14.828 1 94.12 90 ASN B CA 1
ATOM 1591 C C . ASN B 1 90 ? 4.477 18.391 14.367 1 94.12 90 ASN B C 1
ATOM 1593 O O . ASN B 1 90 ? 4.281 18.672 13.188 1 94.12 90 ASN B O 1
ATOM 1597 N N . ALA B 1 91 ? 4.617 19.281 15.383 1 92 91 ALA B N 1
ATOM 1598 C CA . ALA B 1 91 ? 4.836 20.703 15.18 1 92 91 ALA B CA 1
ATOM 1599 C C . ALA B 1 91 ? 3.633 21.359 14.5 1 92 91 ALA B C 1
ATOM 1601 O O . ALA B 1 91 ? 3.791 22.219 13.625 1 92 91 ALA B O 1
ATOM 1602 N N . LEU B 1 92 ? 2.541 20.844 14.836 1 91.94 92 LEU B N 1
ATOM 1603 C CA . LEU B 1 92 ? 1.331 21.516 14.375 1 91.94 92 LEU B CA 1
ATOM 1604 C C . LEU B 1 92 ? 1.208 22.891 15 1 91.94 92 LEU B C 1
ATOM 1606 O O . LEU B 1 92 ? 1.474 23.078 16.188 1 91.94 92 LEU B O 1
ATOM 1610 N N . PRO B 1 93 ? 0.865 23.891 14.211 1 87.88 93 PRO B N 1
ATOM 1611 C CA . PRO B 1 93 ? 0.804 25.25 14.75 1 87.88 93 PRO B CA 1
ATOM 1612 C C . PRO B 1 93 ? -0.317 25.422 15.773 1 87.88 93 PRO B C 1
ATOM 1614 O O . PRO B 1 93 ? -1.308 24.688 15.742 1 87.88 93 PRO B O 1
ATOM 1617 N N . HIS B 1 94 ? -0.094 26.344 16.688 1 89.31 94 HIS B N 1
ATOM 1618 C CA . HIS B 1 94 ? -1.187 26.766 17.562 1 89.31 94 HIS B CA 1
ATOM 1619 C C . HIS B 1 94 ? -2.297 27.453 16.766 1 89.31 94 HIS B C 1
ATOM 1621 O O . HIS B 1 94 ? -2.027 28.312 15.922 1 89.31 94 HIS B O 1
ATOM 1627 N N . LEU B 1 95 ? -3.527 27.062 17.141 1 92.31 95 LEU B N 1
ATOM 1628 C CA . LEU B 1 95 ? -4.656 27.562 16.359 1 92.31 95 LEU B CA 1
ATOM 1629 C C . LEU B 1 95 ? -5.207 28.844 16.953 1 92.31 95 LEU B C 1
ATOM 1631 O O . LEU B 1 95 ? -5.453 28.922 18.156 1 92.31 95 LEU B O 1
ATOM 1635 N N . LYS B 1 96 ? -5.273 29.875 16.141 1 93.25 96 LYS B N 1
ATOM 1636 C CA . LYS B 1 96 ? -5.984 31.125 16.453 1 93.25 96 LYS B CA 1
ATOM 1637 C C . LYS B 1 96 ? -7.449 31.031 16.031 1 93.25 96 LYS B C 1
ATOM 1639 O O . LYS B 1 96 ? -7.84 30.125 15.312 1 93.25 96 LYS B O 1
ATOM 1644 N N . PRO B 1 97 ? -8.242 31.984 16.578 1 95.12 97 PRO B N 1
ATOM 1645 C CA . PRO B 1 97 ? -9.633 31.969 16.125 1 95.12 97 PRO B CA 1
ATOM 1646 C C . PRO B 1 97 ? -9.75 32.031 14.602 1 95.12 97 PRO B C 1
ATOM 1648 O O . PRO B 1 97 ? -9.07 32.812 13.945 1 95.12 97 PRO B O 1
ATOM 1651 N N . GLY B 1 98 ? -10.492 31.172 14.039 1 95.44 98 GLY B N 1
ATOM 1652 C CA . GLY B 1 98 ? -10.68 31.125 12.602 1 95.44 98 GLY B CA 1
ATOM 1653 C C . GLY B 1 98 ? -9.734 30.172 11.898 1 95.44 98 GLY B C 1
ATOM 1654 O O . GLY B 1 98 ? -9.828 29.984 10.688 1 95.44 98 GLY B O 1
ATOM 1655 N N . GLN B 1 99 ? -8.82 29.562 12.648 1 96.12 99 GLN B N 1
ATOM 1656 C CA . GLN B 1 99 ? -7.883 28.594 12.102 1 96.12 99 GLN B CA 1
ATOM 1657 C C . GLN B 1 99 ? -8.289 27.172 12.477 1 96.12 99 GLN B C 1
ATOM 1659 O O . GLN B 1 99 ? -8.766 26.922 13.586 1 96.12 99 GLN B O 1
ATOM 1664 N N . GLN B 1 100 ? -8.227 26.25 11.469 1 96.88 100 GLN B N 1
ATOM 1665 C CA . GLN B 1 100 ? -8.523 24.844 11.695 1 96.88 100 GLN B CA 1
ATOM 1666 C C . GLN B 1 100 ? -7.66 23.938 10.82 1 96.88 100 GLN B C 1
ATOM 1668 O O . GLN B 1 100 ? -7.129 24.391 9.797 1 96.88 100 GLN B O 1
ATOM 1673 N N . HIS B 1 101 ? -7.508 22.734 11.312 1 95.62 101 HIS B N 1
ATOM 1674 C CA . HIS B 1 101 ? -6.855 21.734 10.477 1 95.62 101 HIS B CA 1
ATOM 1675 C C . HIS B 1 101 ? -7.34 20.328 10.812 1 95.62 101 HIS B C 1
ATOM 1677 O O . HIS B 1 101 ? -7.848 20.094 11.914 1 95.62 101 HIS B O 1
ATOM 1683 N N . PHE B 1 102 ? -7.297 19.484 9.883 1 95.12 102 PHE B N 1
ATOM 1684 C CA . PHE B 1 102 ? -7.418 18.062 10.125 1 95.12 102 PHE B CA 1
ATOM 1685 C C . PHE B 1 102 ? -6.547 17.266 9.156 1 95.12 102 PHE B C 1
ATOM 1687 O O . PHE B 1 102 ? -6.156 17.781 8.109 1 95.12 102 PHE B O 1
ATOM 1694 N N . ILE B 1 103 ? -6.195 16.062 9.57 1 95.38 103 ILE B N 1
ATOM 1695 C CA . ILE B 1 103 ? -5.219 15.266 8.844 1 95.38 103 ILE B CA 1
ATOM 1696 C C . ILE B 1 103 ? -5.887 13.992 8.32 1 95.38 103 ILE B C 1
ATOM 1698 O O . ILE B 1 103 ? -6.664 13.352 9.031 1 95.38 103 ILE B O 1
ATOM 1702 N N . GLU B 1 104 ? -5.574 13.711 7.078 1 94.56 104 GLU B N 1
ATOM 1703 C CA . GLU B 1 104 ? -6.027 12.484 6.43 1 94.56 104 GLU B CA 1
ATOM 1704 C C . GLU B 1 104 ? -4.848 11.633 5.977 1 94.56 104 GLU B C 1
ATOM 1706 O O . GLU B 1 104 ? -3.977 12.109 5.246 1 94.56 104 GLU B O 1
ATOM 1711 N N . SER B 1 105 ? -4.844 10.398 6.457 1 95.06 105 SER B N 1
ATOM 1712 C CA . SER B 1 105 ? -3.809 9.469 6.016 1 95.06 105 SER B CA 1
ATOM 1713 C C . SER B 1 105 ? -4.219 8.75 4.734 1 95.06 105 SER B C 1
ATOM 1715 O O . SER B 1 105 ? -5.324 8.211 4.645 1 95.06 105 SER B O 1
ATOM 1717 N N . GLY B 1 106 ? -3.348 8.836 3.736 1 95.25 106 GLY B N 1
ATOM 1718 C CA . GLY B 1 106 ? -3.574 8.094 2.504 1 95.25 106 GLY B CA 1
ATOM 1719 C C . GLY B 1 106 ? -3.047 6.672 2.555 1 95.25 106 GLY B C 1
ATOM 1720 O O . GLY B 1 106 ? -2.824 6.125 3.637 1 95.25 106 GLY B O 1
ATOM 1721 N N . SER B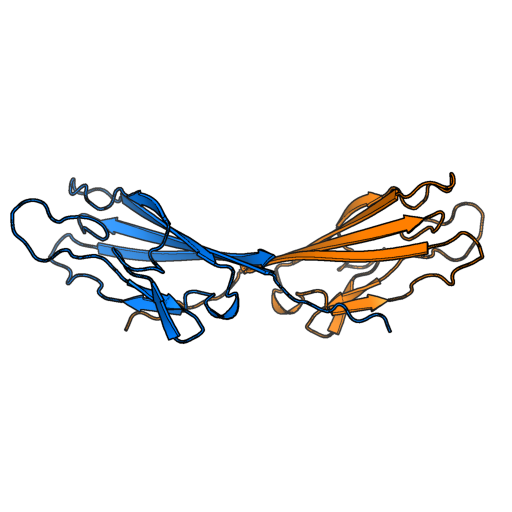 1 107 ? -2.951 6.129 1.445 1 95.19 107 SER B N 1
ATOM 1722 C CA . SER B 1 107 ? -2.564 4.727 1.328 1 95.19 107 SER B CA 1
ATOM 1723 C C . SER B 1 107 ? -1.093 4.527 1.68 1 95.19 107 SER B C 1
ATOM 1725 O O . SER B 1 107 ? -0.264 5.402 1.423 1 95.19 107 SER B O 1
ATOM 1727 N N . VAL B 1 108 ? -0.875 3.428 2.279 1 97.5 108 VAL B N 1
ATOM 1728 C CA . VAL B 1 108 ? 0.487 2.939 2.469 1 97.5 108 VAL B CA 1
ATOM 1729 C C . VAL B 1 108 ? 0.731 1.729 1.57 1 97.5 108 VAL B C 1
ATOM 1731 O O . VAL B 1 108 ? -0.057 0.781 1.568 1 97.5 108 VAL B O 1
ATOM 1734 N N . CYS B 1 109 ? 1.773 1.805 0.846 1 97.56 109 CYS B N 1
ATOM 1735 C CA . CYS B 1 109 ? 2.057 0.702 -0.066 1 97.56 109 CYS B CA 1
ATOM 1736 C C . CYS B 1 109 ? 3.486 0.202 0.111 1 97.56 109 CYS B C 1
ATOM 1738 O O . CYS B 1 109 ? 4.41 0.999 0.291 1 97.56 109 CYS B O 1
ATOM 1740 N N . PHE B 1 110 ? 3.592 -1.049 0.021 1 96.31 110 PHE B N 1
ATOM 1741 C CA . PHE B 1 110 ? 4.883 -1.723 0.05 1 96.31 110 PHE B CA 1
ATOM 1742 C C . PHE B 1 110 ? 5.145 -2.451 -1.263 1 96.31 110 PHE B C 1
ATOM 1744 O O . PHE B 1 110 ? 4.266 -3.145 -1.778 1 96.31 110 PHE B O 1
ATOM 1751 N N . LEU B 1 111 ? 6.297 -2.297 -1.858 1 93.44 111 LEU B N 1
ATOM 1752 C CA . LEU B 1 111 ? 6.57 -2.73 -3.225 1 93.44 111 LEU B CA 1
ATOM 1753 C C . LEU B 1 111 ? 7.797 -3.637 -3.273 1 93.44 111 LEU B C 1
ATOM 1755 O O . LEU B 1 111 ? 8.711 -3.496 -2.455 1 93.44 111 LEU B O 1
#

Nearest PDB structures (foldseek):
  6fzw-assembly1_B  TM=8.960E-01  e=3.280E-08  Homo sapiens
  5k31-assembly1_A-2  TM=9.050E-01  e=6.720E-08  Homo sapiens
  6fzw-assembly1_C  TM=8.942E-01  e=5.389E-08  Homo sapiens
  4aej-assembly1_C  TM=8.901E-01  e=7.101E-08  Homo sapiens
  4ae2-assembly1_A  TM=8.991E-01  e=1.303E-07  Homo sapiens

Sequence (222 aa):
MNFLHLLSSEATHSITVHCLNTPMWGLNKAGGQKTSVSFKGWNGQIFKANTLLEPKVLTDECMIEDGSWHKTRFFFHTQDTNQLPVVQVNALPHLKPGQQHFIESGSVCFLMNFLHLLSSEATHSITVHCLNTPMWGLNKAGGQKTSVSFKGWNGQIFKANTLLEPKVLTDECMIEDGSWHKTRFFFHTQDTNQLPVVQVNALPHLKPGQQHFIESGSVCFL

Solvent-accessible surface area (backbone atoms only — not comparable to full-atom values): 12075 Å² total; per-residue (Å²): 134,47,71,50,82,88,76,56,62,28,27,36,37,32,39,37,38,38,16,22,44,31,63,44,64,58,74,46,77,86,86,52,82,63,49,49,43,31,33,26,22,57,67,62,50,68,31,29,80,96,51,96,49,40,58,47,70,80,38,80,38,17,68,53,68,80,80,44,79,34,39,29,31,37,37,41,75,41,64,58,42,61,41,52,55,72,37,29,48,38,66,71,72,85,75,53,94,81,36,44,69,51,76,44,81,49,43,37,35,36,60,134,47,70,48,81,88,76,56,61,27,26,38,36,33,38,36,38,38,18,24,45,31,63,45,64,57,74,44,73,89,88,54,82,61,48,49,44,29,32,27,21,57,67,64,50,68,31,29,82,95,50,97,49,39,59,47,71,82,39,80,38,17,69,52,67,79,83,42,80,33,40,29,30,37,38,40,75,40,65,58,45,61,41,52,55,73,38,28,47,37,67,70,72,85,73,53,94,82,36,45,72,52,78,44,81,48,42,38,34,36,62

Radius of gyration: 23.08 Å; Cα contacts (8 Å, |Δi|>4): 557; chains: 2; bounding box: 34×72×47 Å